Protein AF-A0AAV5A570-F1 (afdb_monomer_lite)

Structure (mmCIF, N/CA/C/O backbone):
data_AF-A0AAV5A570-F1
#
_entry.id   AF-A0AAV5A570-F1
#
loop_
_atom_site.group_PDB
_atom_site.id
_atom_site.type_symbol
_atom_site.label_atom_id
_atom_site.label_alt_id
_atom_site.label_comp_id
_atom_site.label_asym_id
_atom_site.label_entity_id
_atom_site.label_seq_id
_atom_site.pdbx_PDB_ins_code
_atom_site.Cartn_x
_atom_site.Cartn_y
_atom_site.Cartn_z
_atom_site.occupancy
_atom_site.B_iso_or_equiv
_atom_site.auth_seq_id
_atom_site.auth_comp_id
_atom_site.auth_asym_id
_atom_site.auth_atom_id
_atom_site.pdbx_PDB_model_num
ATOM 1 N N . MET A 1 1 ? -0.748 -4.113 51.009 1.00 43.81 1 MET A N 1
ATOM 2 C CA . MET A 1 1 ? -1.519 -4.477 49.803 1.00 43.81 1 MET A CA 1
ATOM 3 C C . MET A 1 1 ? -0.509 -4.829 48.734 1.00 43.81 1 MET A C 1
ATOM 5 O O . MET A 1 1 ? 0.205 -3.948 48.277 1.00 43.81 1 MET A O 1
ATOM 9 N N . ASN A 1 2 ? -0.362 -6.122 48.459 1.00 34.97 2 ASN A N 1
ATOM 10 C CA . ASN A 1 2 ? 0.547 -6.631 47.440 1.00 34.97 2 ASN A CA 1
ATOM 11 C C . ASN A 1 2 ? -0.167 -6.518 46.094 1.00 34.97 2 ASN A C 1
ATOM 13 O O . ASN A 1 2 ? -1.242 -7.089 45.932 1.00 34.97 2 ASN A O 1
ATOM 17 N N . HIS A 1 3 ? 0.400 -5.755 45.163 1.00 38.59 3 HIS A N 1
ATOM 18 C CA . HIS A 1 3 ? -0.018 -5.813 43.770 1.00 38.59 3 HIS A CA 1
ATOM 19 C C . HIS A 1 3 ? 0.521 -7.118 43.186 1.00 38.59 3 HIS A C 1
ATOM 21 O O . HIS A 1 3 ? 1.732 -7.285 43.047 1.00 38.59 3 HIS A O 1
ATOM 27 N N . GLU A 1 4 ? -0.377 -8.057 42.902 1.00 34.53 4 GLU A N 1
ATOM 28 C CA . GLU A 1 4 ? -0.054 -9.202 42.057 1.00 34.53 4 GLU A CA 1
ATOM 29 C C . GLU A 1 4 ? 0.325 -8.705 40.651 1.00 34.53 4 GLU A C 1
ATOM 31 O O . GLU A 1 4 ? -0.287 -7.752 40.153 1.00 34.53 4 GLU A O 1
ATOM 36 N N . PRO A 1 5 ? 1.336 -9.305 40.000 1.00 41.59 5 PRO A N 1
ATOM 37 C CA . PRO A 1 5 ? 1.655 -8.979 38.623 1.00 41.59 5 PRO A CA 1
ATOM 38 C C . PRO A 1 5 ? 0.528 -9.474 37.714 1.00 41.59 5 PRO A C 1
ATOM 40 O O . PRO A 1 5 ? 0.147 -10.644 37.745 1.00 41.59 5 PRO A O 1
ATOM 43 N N . ILE A 1 6 ? 0.012 -8.549 36.907 1.00 36.16 6 ILE A N 1
ATOM 44 C CA . ILE A 1 6 ? -0.952 -8.797 35.837 1.00 36.16 6 ILE A CA 1
ATOM 45 C C . ILE A 1 6 ? -0.410 -9.934 34.962 1.00 36.16 6 ILE A C 1
ATOM 47 O O . ILE A 1 6 ? 0.737 -9.902 34.514 1.00 36.16 6 ILE A O 1
ATOM 51 N N . SER A 1 7 ? -1.243 -10.956 34.787 1.00 36.81 7 SER A N 1
ATOM 52 C CA . SER A 1 7 ? -0.978 -12.163 34.014 1.00 36.81 7 SER A CA 1
ATOM 53 C C . SER A 1 7 ? -0.410 -11.851 32.630 1.00 36.81 7 SER A C 1
ATOM 55 O O . SER A 1 7 ? -0.906 -10.955 31.951 1.00 36.81 7 SER A O 1
ATOM 57 N N . ASN A 1 8 ? 0.580 -12.641 32.204 1.00 34.69 8 ASN A N 1
ATOM 58 C CA . ASN A 1 8 ? 1.098 -12.682 30.837 1.00 34.69 8 ASN A CA 1
ATOM 59 C C . ASN A 1 8 ? -0.039 -12.972 29.846 1.00 34.69 8 ASN A C 1
ATOM 61 O O . ASN A 1 8 ? -0.353 -14.130 29.565 1.00 34.69 8 ASN A O 1
ATOM 65 N N . GLU A 1 9 ? -0.653 -11.914 29.328 1.00 33.12 9 GLU A N 1
ATOM 66 C CA . GLU A 1 9 ? -1.575 -11.990 28.208 1.00 33.12 9 GLU A CA 1
ATOM 67 C C . GLU A 1 9 ? -0.771 -12.440 26.987 1.00 33.12 9 GLU A C 1
ATOM 69 O O . GLU A 1 9 ? 0.249 -11.851 26.613 1.00 33.12 9 GLU A O 1
ATOM 74 N N . THR A 1 10 ? -1.169 -13.573 26.425 1.00 33.25 10 THR A N 1
ATOM 75 C CA . THR A 1 10 ? -0.526 -14.200 25.276 1.00 33.25 10 THR A CA 1
ATOM 76 C C . THR A 1 10 ? -0.812 -13.317 24.063 1.00 33.25 10 THR A C 1
ATOM 78 O O . THR A 1 10 ? -1.817 -13.476 23.386 1.00 33.25 10 THR A O 1
ATOM 81 N N . SER A 1 11 ? 0.041 -12.315 23.831 1.00 32.53 11 SER A N 1
ATOM 82 C CA . SER A 1 11 ? -0.017 -11.457 22.646 1.00 32.53 11 SER A CA 1
ATOM 83 C C . SER A 1 11 ? 0.187 -12.328 21.407 1.00 32.53 11 SER A C 1
ATOM 85 O O . SER A 1 11 ? 1.319 -12.704 21.094 1.00 32.53 11 SER A O 1
ATOM 87 N N . GLU A 1 12 ? -0.897 -12.652 20.706 1.00 39.09 12 GLU A N 1
ATOM 88 C CA . GLU A 1 12 ? -0.833 -13.297 19.396 1.00 39.09 12 GLU A CA 1
ATOM 89 C C . GLU A 1 12 ? -0.061 -12.391 18.432 1.00 39.09 12 GLU A C 1
ATOM 91 O O . GLU A 1 12 ? -0.365 -11.207 18.297 1.00 39.09 12 GLU A O 1
ATOM 96 N N . ARG A 1 13 ? 0.995 -12.938 17.824 1.00 40.72 13 ARG A N 1
ATOM 97 C CA . ARG A 1 13 ? 1.833 -12.265 16.825 1.00 40.72 13 ARG A CA 1
ATOM 98 C C . ARG A 1 13 ? 1.238 -12.530 15.448 1.00 40.72 13 ARG A C 1
ATOM 100 O O . ARG A 1 13 ? 0.772 -13.633 15.190 1.00 40.72 13 ARG A O 1
ATOM 107 N N . LEU A 1 14 ? 1.232 -11.525 14.583 1.00 50.66 14 LEU A N 1
ATOM 108 C CA . LEU A 1 14 ? 0.519 -11.559 13.309 1.00 50.66 14 LEU A CA 1
ATOM 109 C C . LEU A 1 14 ? 1.388 -10.899 12.231 1.00 50.66 14 LEU A C 1
ATOM 111 O O . LEU A 1 14 ? 1.615 -9.691 12.314 1.00 50.66 14 LEU A O 1
ATOM 115 N N . GLY A 1 15 ? 1.844 -11.657 11.228 1.00 48.12 15 GLY A N 1
ATOM 116 C CA . GLY A 1 15 ? 2.787 -11.148 10.237 1.00 48.12 15 GLY A CA 1
ATOM 117 C C . GLY A 1 15 ? 2.402 -11.209 8.767 1.00 48.12 15 GLY A C 1
ATOM 118 O O . GLY A 1 15 ? 1.679 -12.063 8.266 1.00 48.12 15 GLY A O 1
ATOM 119 N N . PHE A 1 16 ? 2.950 -10.245 8.041 1.00 48.19 16 PHE A N 1
ATOM 120 C CA . PHE A 1 16 ? 3.285 -10.360 6.636 1.00 48.19 16 PHE A CA 1
ATOM 121 C C . PHE A 1 16 ? 4.770 -10.695 6.567 1.00 48.19 16 PHE A C 1
ATOM 123 O O . PHE A 1 16 ? 5.524 -10.485 7.520 1.00 48.19 16 PHE A O 1
ATOM 130 N N . ILE A 1 17 ? 5.195 -11.209 5.429 1.00 51.75 17 ILE A N 1
ATOM 131 C CA . ILE A 1 17 ? 6.590 -11.491 5.149 1.00 51.75 17 ILE A CA 1
ATOM 132 C C . ILE A 1 17 ? 6.893 -10.843 3.803 1.00 51.75 17 ILE A C 1
ATOM 134 O O . ILE A 1 17 ? 6.262 -11.177 2.800 1.00 51.75 17 ILE A O 1
ATOM 138 N N . PHE A 1 18 ? 7.816 -9.881 3.783 1.00 49.16 18 PHE A N 1
ATOM 139 C CA . PHE A 1 18 ? 8.396 -9.401 2.530 1.00 49.16 18 PHE A CA 1
ATOM 140 C C . PHE A 1 18 ? 9.698 -10.142 2.321 1.00 49.16 18 PHE A C 1
ATOM 142 O O . PHE A 1 18 ? 10.584 -10.036 3.160 1.00 49.16 18 PHE A O 1
ATOM 149 N N . GLU A 1 19 ? 9.818 -10.844 1.208 1.00 53.31 19 GLU A N 1
ATOM 150 C CA . GLU A 1 19 ? 11.010 -11.579 0.820 1.00 53.31 19 GLU A CA 1
ATOM 151 C C . GLU A 1 19 ? 11.533 -10.997 -0.487 1.00 53.31 19 GLU A C 1
ATOM 153 O O . GLU A 1 19 ? 10.806 -10.855 -1.472 1.00 53.31 19 GLU A O 1
ATOM 158 N N . GLN A 1 20 ? 12.810 -10.634 -0.515 1.00 50.81 20 GLN A N 1
ATOM 159 C CA . GLN A 1 20 ? 13.479 -10.392 -1.783 1.00 50.81 20 GLN A CA 1
ATOM 160 C C . GLN A 1 20 ? 13.747 -11.742 -2.457 1.00 50.81 20 GLN A C 1
ATOM 162 O O . GLN A 1 20 ? 14.375 -12.618 -1.870 1.00 50.81 20 GLN A O 1
ATOM 167 N N . VAL A 1 21 ? 13.285 -11.906 -3.697 1.00 46.19 21 VAL A N 1
ATOM 168 C CA . VAL A 1 21 ? 13.509 -13.135 -4.470 1.00 46.19 21 VAL A CA 1
ATOM 169 C C . VAL A 1 21 ? 14.855 -13.000 -5.200 1.00 46.19 21 VAL A C 1
ATOM 171 O O . VAL A 1 21 ? 14.935 -12.334 -6.234 1.00 46.19 21 VAL A O 1
ATOM 174 N N . GLY A 1 22 ? 15.926 -13.564 -4.626 1.00 48.88 22 GLY A N 1
ATOM 175 C CA . GLY A 1 22 ? 17.317 -13.529 -5.121 1.00 48.88 22 GLY A CA 1
ATOM 176 C C . GLY A 1 22 ? 18.327 -14.036 -4.073 1.00 48.88 22 GLY A C 1
ATOM 177 O O . GLY A 1 22 ? 17.909 -14.401 -2.979 1.00 48.88 22 GLY A O 1
ATOM 178 N N . ASP A 1 23 ? 19.634 -14.035 -4.378 1.00 36.41 23 ASP A N 1
ATOM 179 C CA . ASP A 1 23 ? 20.714 -14.593 -3.520 1.00 36.41 23 ASP A CA 1
ATOM 180 C C . ASP A 1 23 ? 20.877 -13.895 -2.145 1.00 36.41 23 ASP A C 1
ATOM 182 O O . ASP A 1 23 ? 21.677 -14.324 -1.318 1.00 36.41 23 ASP A O 1
ATOM 186 N N . ASP A 1 24 ? 20.076 -12.864 -1.862 1.00 38.97 24 ASP A N 1
ATOM 187 C CA . ASP A 1 24 ? 20.110 -12.076 -0.635 1.00 38.97 24 ASP A CA 1
ATOM 188 C C . ASP A 1 24 ? 18.698 -11.921 -0.046 1.00 38.97 24 ASP A C 1
ATOM 190 O O . ASP A 1 24 ? 17.916 -11.045 -0.428 1.00 38.97 24 ASP A O 1
ATOM 194 N N . LEU A 1 25 ? 18.373 -12.808 0.898 1.00 35.56 25 LEU A N 1
ATOM 195 C CA . LEU A 1 25 ? 17.126 -12.812 1.664 1.00 35.56 25 LEU A CA 1
ATOM 196 C C . LEU A 1 25 ? 17.107 -11.644 2.660 1.00 35.56 25 LEU A C 1
ATOM 198 O O . LEU A 1 25 ? 17.705 -11.713 3.732 1.00 35.56 25 LEU A O 1
ATOM 202 N N . ASN A 1 26 ? 16.375 -10.580 2.329 1.00 40.75 26 ASN A N 1
ATOM 203 C CA . ASN A 1 26 ? 15.891 -9.620 3.320 1.00 40.75 26 ASN A CA 1
ATOM 204 C C . ASN A 1 26 ? 14.436 -9.961 3.629 1.00 40.75 26 ASN A C 1
ATOM 206 O O . ASN A 1 26 ? 13.563 -9.732 2.791 1.00 40.75 26 ASN A O 1
ATOM 210 N N . THR A 1 27 ? 14.193 -10.522 4.811 1.00 37.62 27 THR A N 1
ATOM 211 C CA . THR A 1 27 ? 12.850 -10.828 5.301 1.00 37.62 27 THR A CA 1
ATOM 212 C C . THR A 1 27 ? 12.370 -9.675 6.176 1.00 37.62 27 THR A C 1
ATOM 214 O O . THR A 1 27 ? 12.925 -9.463 7.251 1.00 37.62 27 THR A O 1
ATOM 217 N N . VAL A 1 28 ? 11.342 -8.933 5.757 1.00 43.50 28 VAL A N 1
ATOM 218 C CA . VAL A 1 28 ? 10.666 -7.965 6.644 1.00 43.50 28 VAL A CA 1
ATOM 219 C C . VAL A 1 28 ? 9.468 -8.664 7.262 1.00 43.50 28 VAL A C 1
ATOM 221 O O . VAL A 1 28 ? 8.586 -9.117 6.530 1.00 43.50 28 VAL A O 1
ATOM 224 N N . ARG A 1 29 ? 9.452 -8.766 8.594 1.00 43.41 29 ARG A N 1
ATOM 225 C CA . ARG A 1 29 ? 8.336 -9.330 9.356 1.00 43.41 29 ARG A CA 1
ATOM 226 C C . ARG A 1 29 ? 7.478 -8.228 9.947 1.00 43.41 29 ARG A C 1
ATOM 228 O O . ARG A 1 29 ? 7.949 -7.147 10.299 1.00 43.41 29 ARG A O 1
ATOM 235 N N . PHE A 1 30 ? 6.199 -8.535 10.023 1.00 45.66 30 PHE A N 1
ATOM 236 C CA . PHE A 1 30 ? 5.181 -7.670 10.570 1.00 45.66 30 PHE A CA 1
ATOM 237 C C . PHE A 1 30 ? 4.687 -8.399 11.816 1.00 45.66 30 PHE A C 1
ATOM 239 O O . PHE A 1 30 ? 4.612 -9.619 11.832 1.00 45.66 30 PHE A O 1
ATOM 246 N N . ASP A 1 31 ? 4.453 -7.664 12.877 1.00 44.44 31 ASP A N 1
ATOM 247 C CA . ASP A 1 31 ? 3.801 -8.122 14.089 1.00 44.44 31 ASP A CA 1
ATOM 248 C C . ASP A 1 31 ? 2.419 -7.472 14.121 1.00 44.44 31 ASP A C 1
ATOM 250 O O . ASP A 1 31 ? 2.207 -6.429 13.513 1.00 44.44 31 ASP A O 1
ATOM 254 N N . ALA A 1 32 ? 1.468 -8.018 14.867 1.00 43.88 32 ALA A N 1
ATOM 255 C CA . ALA A 1 32 ? 0.306 -7.250 15.275 1.00 43.88 32 ALA A CA 1
ATOM 256 C C . ALA A 1 32 ? -0.062 -7.563 16.709 1.00 43.88 32 ALA A C 1
ATOM 258 O O . ALA A 1 32 ? 0.321 -8.587 17.257 1.00 43.88 32 ALA A O 1
ATOM 259 N N . ARG A 1 33 ? -0.733 -6.601 17.319 1.00 44.31 33 ARG A N 1
ATOM 260 C CA . ARG A 1 33 ? -1.214 -6.550 18.678 1.00 44.31 33 ARG A CA 1
ATOM 261 C C . ARG A 1 33 ? -2.664 -6.083 18.590 1.00 44.31 33 ARG A C 1
ATOM 263 O O . ARG A 1 33 ? -2.927 -5.011 18.045 1.00 44.31 33 ARG A O 1
ATOM 270 N N . PRO A 1 34 ? -3.631 -6.861 19.071 1.00 39.84 34 PRO A N 1
ATOM 271 C CA . PRO A 1 34 ? -4.948 -6.310 19.333 1.00 39.84 34 PRO A CA 1
ATOM 272 C C . PRO A 1 34 ? -4.803 -5.319 20.496 1.00 39.84 34 PRO A C 1
ATOM 274 O O . PRO A 1 34 ? -4.362 -5.701 21.575 1.00 39.84 34 PRO A O 1
ATOM 277 N N . GLU A 1 35 ? -5.118 -4.040 20.289 1.00 37.94 35 GLU A N 1
ATOM 278 C CA . GLU A 1 35 ? -5.142 -3.061 21.381 1.00 37.94 35 GLU A CA 1
ATOM 279 C C . GLU A 1 35 ? -6.535 -2.423 21.448 1.00 37.94 35 GLU A C 1
ATOM 281 O O . GLU A 1 35 ? -6.888 -1.581 20.627 1.00 37.94 35 GLU A O 1
ATOM 286 N N . GLY A 1 36 ? -7.335 -2.875 22.421 1.00 42.31 36 GLY A N 1
ATOM 287 C CA . GLY A 1 36 ? -8.381 -2.089 23.089 1.00 42.31 36 GLY A CA 1
ATOM 288 C C . GLY A 1 36 ? -9.467 -1.398 22.251 1.00 42.31 36 GLY A C 1
ATOM 289 O O . GLY A 1 36 ? -9.954 -0.364 22.689 1.00 42.31 36 GLY A O 1
ATOM 290 N N . ASP A 1 37 ? -9.826 -1.925 21.079 1.00 38.34 37 ASP A N 1
ATOM 291 C CA . ASP A 1 37 ? -11.028 -1.665 20.253 1.00 38.34 37 ASP A CA 1
ATOM 292 C C . ASP A 1 37 ? -10.966 -2.663 19.057 1.00 38.34 37 ASP A C 1
ATOM 294 O O . ASP A 1 37 ? -9.964 -3.375 18.956 1.00 38.34 37 ASP A O 1
ATOM 298 N N . PRO A 1 38 ? -11.930 -2.782 18.111 1.00 46.53 38 PRO A N 1
ATOM 299 C CA . PRO A 1 38 ? -11.824 -3.705 16.957 1.00 46.53 38 PRO A CA 1
ATOM 300 C C . PRO A 1 38 ? -10.788 -3.245 15.898 1.00 46.53 38 PRO A C 1
ATOM 302 O O . PRO A 1 38 ? -11.006 -3.317 14.683 1.00 46.53 38 PRO A O 1
ATOM 305 N N . VAL A 1 39 ? -9.663 -2.701 16.359 1.00 40.19 39 VAL A N 1
ATOM 306 C CA . VAL A 1 39 ? -8.512 -2.254 15.586 1.00 40.19 39 VAL A CA 1
ATOM 307 C C . VAL A 1 39 ? -7.401 -3.275 15.794 1.00 40.19 39 VAL A C 1
ATOM 309 O O . VAL A 1 39 ? -6.886 -3.445 16.896 1.00 40.19 39 VAL A O 1
ATOM 312 N N . VAL A 1 40 ? -7.007 -3.946 14.716 1.00 49.03 40 VAL A N 1
ATOM 313 C CA . VAL A 1 40 ? -5.834 -4.820 14.721 1.00 49.03 40 VAL A CA 1
ATOM 314 C C . VAL A 1 40 ? -4.621 -3.909 14.515 1.00 49.03 40 VAL A C 1
ATOM 316 O O . VAL A 1 40 ? -4.456 -3.315 13.446 1.00 49.03 40 VAL A O 1
ATOM 319 N N . ALA A 1 41 ? -3.809 -3.699 15.553 1.00 38.56 41 ALA A N 1
ATOM 320 C CA . ALA A 1 41 ? -2.637 -2.831 15.476 1.00 38.56 41 ALA A CA 1
ATOM 321 C C . ALA A 1 41 ? -1.410 -3.633 15.045 1.00 38.56 41 ALA A C 1
ATOM 323 O O . ALA A 1 41 ? -0.912 -4.431 15.808 1.00 38.56 41 ALA A O 1
ATOM 324 N N . PHE A 1 42 ? -0.874 -3.429 13.851 1.00 41.28 42 PHE A N 1
ATOM 325 C CA . PHE A 1 42 ? 0.352 -4.082 13.394 1.00 41.28 42 PHE A CA 1
ATOM 326 C C . PHE A 1 42 ? 1.581 -3.336 13.939 1.00 41.28 42 PHE A C 1
ATOM 328 O O . PHE A 1 42 ? 1.683 -2.126 13.778 1.00 41.28 42 PHE A O 1
ATOM 335 N N . ALA A 1 43 ? 2.516 -4.010 14.603 1.00 34.06 43 ALA A N 1
ATOM 336 C CA . ALA A 1 43 ? 3.861 -3.497 14.843 1.00 34.06 43 ALA A CA 1
ATOM 337 C C . ALA A 1 43 ? 4.801 -3.951 13.716 1.00 34.06 43 ALA A C 1
ATOM 339 O O . ALA A 1 43 ? 4.605 -4.993 13.121 1.00 34.06 43 ALA A O 1
ATOM 340 N N . PHE A 1 44 ? 5.800 -3.167 13.345 1.00 41.53 44 PHE A N 1
ATOM 341 C CA . PHE A 1 44 ? 6.730 -3.511 12.269 1.00 41.53 44 PHE A CA 1
ATOM 342 C C . PHE A 1 44 ? 8.123 -3.543 12.813 1.00 41.53 44 PHE A C 1
ATOM 344 O O . PHE A 1 44 ? 8.484 -2.576 13.460 1.00 41.53 44 PHE A O 1
ATOM 351 N N . ASP A 1 45 ? 8.941 -4.505 12.411 1.00 30.58 45 ASP A N 1
ATOM 352 C CA . ASP A 1 45 ? 10.384 -4.332 12.483 1.00 30.58 45 ASP A CA 1
ATOM 353 C C . ASP A 1 45 ? 10.941 -4.114 11.069 1.00 30.58 45 ASP A C 1
ATOM 355 O O . ASP A 1 45 ? 11.056 -5.040 10.269 1.00 30.58 45 ASP A O 1
ATOM 359 N N . ILE A 1 46 ? 11.250 -2.857 10.727 1.00 35.31 46 ILE A N 1
ATOM 360 C CA . ILE A 1 46 ? 11.949 -2.499 9.477 1.00 35.31 46 ILE A CA 1
ATOM 361 C C . ILE A 1 46 ? 13.464 -2.476 9.751 1.00 35.31 46 ILE A C 1
ATOM 363 O O . ILE A 1 46 ? 14.175 -1.558 9.336 1.00 35.31 46 ILE A O 1
ATOM 367 N N . LEU A 1 47 ? 13.990 -3.442 10.505 1.00 26.28 47 LEU A N 1
ATOM 368 C CA . LEU A 1 47 ? 15.432 -3.576 10.668 1.00 26.28 47 LEU A CA 1
ATOM 369 C C . LEU A 1 47 ? 16.025 -4.316 9.463 1.00 26.28 47 LEU A C 1
ATOM 371 O O . LEU A 1 47 ? 15.925 -5.525 9.315 1.00 26.28 47 LEU A O 1
ATOM 375 N N . ALA A 1 48 ? 16.692 -3.512 8.630 1.00 29.69 48 ALA A N 1
ATOM 376 C CA . ALA A 1 48 ? 17.646 -3.882 7.588 1.00 29.69 48 ALA A CA 1
ATOM 377 C C . ALA A 1 48 ? 17.075 -4.482 6.287 1.00 29.69 48 ALA A C 1
ATOM 379 O O . ALA A 1 48 ? 17.140 -5.677 6.032 1.00 29.69 48 ALA A O 1
ATOM 380 N N . PHE A 1 49 ? 16.718 -3.602 5.342 1.00 29.52 49 PHE A N 1
ATOM 381 C CA . PHE A 1 49 ? 17.063 -3.874 3.942 1.00 29.52 49 PHE A CA 1
ATOM 382 C C . PHE A 1 49 ? 18.592 -3.836 3.830 1.00 29.52 49 PHE A C 1
ATOM 384 O O . PHE A 1 49 ? 19.170 -2.769 3.602 1.00 29.52 49 PHE A O 1
ATOM 391 N N . LYS A 1 50 ? 19.266 -4.974 4.007 1.00 26.72 50 LYS A N 1
ATOM 392 C CA . LYS A 1 50 ? 20.659 -5.101 3.585 1.00 26.72 50 LYS A CA 1
ATOM 393 C C . LYS A 1 50 ? 20.631 -5.509 2.120 1.00 26.72 50 LYS A C 1
ATOM 395 O O . LYS A 1 50 ? 20.587 -6.683 1.788 1.00 26.72 50 LYS A O 1
ATOM 400 N N . LEU A 1 51 ? 20.595 -4.515 1.234 1.00 33.62 51 LEU A N 1
ATOM 401 C CA . LEU A 1 51 ? 20.801 -4.735 -0.195 1.00 33.62 51 LEU A CA 1
ATOM 402 C C . LEU A 1 51 ? 22.208 -5.313 -0.376 1.00 33.62 51 LEU A C 1
ATOM 404 O O . LEU A 1 51 ? 23.173 -4.552 -0.454 1.00 33.62 51 LEU A O 1
ATOM 408 N N . SER A 1 52 ? 22.355 -6.631 -0.428 1.00 29.33 52 SER A N 1
ATOM 409 C CA . SER A 1 52 ? 23.457 -7.185 -1.193 1.00 29.33 52 SER A CA 1
ATOM 410 C C . SER A 1 52 ? 22.998 -7.236 -2.644 1.00 29.33 52 SER A C 1
ATOM 412 O O . SER A 1 52 ? 21.938 -7.724 -3.028 1.00 29.33 52 SER A O 1
ATOM 414 N N . SER A 1 53 ? 23.744 -6.496 -3.448 1.00 35.78 53 SER A N 1
ATOM 415 C CA . SER A 1 53 ? 23.695 -6.584 -4.887 1.00 35.78 53 SER A CA 1
ATOM 416 C C . SER A 1 53 ? 24.706 -7.652 -5.253 1.00 35.78 53 SER A C 1
ATOM 418 O O . SER A 1 53 ? 25.890 -7.331 -5.270 1.00 35.78 53 SER A O 1
ATOM 420 N N . ASN A 1 54 ? 24.283 -8.887 -5.519 1.00 32.38 54 ASN A N 1
ATOM 421 C CA . ASN A 1 54 ? 25.055 -9.783 -6.371 1.00 32.38 54 ASN A CA 1
ATOM 422 C C . ASN A 1 54 ? 24.198 -10.892 -6.997 1.00 32.38 54 ASN A C 1
ATOM 424 O O . ASN A 1 54 ? 23.333 -11.471 -6.362 1.00 32.38 54 ASN A O 1
ATOM 428 N N . SER A 1 55 ? 24.552 -11.193 -8.252 1.00 35.91 55 SER A N 1
ATOM 429 C CA . SER A 1 55 ? 24.320 -12.449 -8.977 1.00 35.91 55 SER A CA 1
ATOM 430 C C . SER A 1 55 ? 22.987 -12.671 -9.731 1.00 35.91 55 SER A C 1
ATOM 432 O O . SER A 1 55 ? 21.943 -13.067 -9.230 1.00 35.91 55 SER A O 1
ATOM 434 N N . LEU A 1 56 ? 23.125 -12.424 -11.038 1.00 38.06 56 LEU A N 1
ATOM 435 C CA . LEU A 1 56 ? 22.391 -12.870 -12.227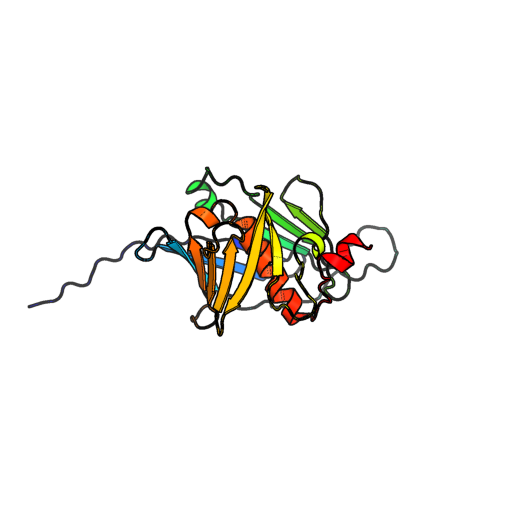 1.00 38.06 56 LEU A CA 1
ATOM 436 C C . LEU A 1 56 ? 21.649 -14.224 -12.153 1.00 38.06 56 LEU A C 1
ATOM 438 O O . LEU A 1 56 ? 22.270 -15.283 -12.075 1.00 38.06 56 LEU A O 1
ATOM 442 N N . SER A 1 57 ? 20.350 -14.214 -12.478 1.00 32.56 57 SER A N 1
ATOM 443 C CA . SER A 1 57 ? 19.684 -15.405 -13.019 1.00 32.56 57 SER A CA 1
ATOM 444 C C . SER A 1 57 ? 20.182 -15.681 -14.449 1.00 32.56 57 SER A C 1
ATOM 446 O O . SER A 1 57 ? 19.810 -15.021 -15.426 1.00 32.56 57 SER A O 1
ATOM 448 N N . LYS A 1 58 ? 21.076 -16.669 -14.587 1.00 35.59 58 LYS A N 1
ATOM 449 C CA . LYS A 1 58 ? 21.519 -17.217 -15.879 1.00 35.59 58 LYS A CA 1
ATOM 450 C C . LYS A 1 58 ? 20.393 -18.038 -16.514 1.00 35.59 58 LYS A C 1
ATOM 452 O O . LYS A 1 58 ? 20.401 -19.259 -16.464 1.00 35.59 58 LYS A O 1
ATOM 457 N N . ASN A 1 59 ? 19.465 -17.354 -17.174 1.00 32.66 59 ASN A N 1
ATOM 458 C CA . ASN A 1 59 ? 18.712 -17.946 -18.275 1.00 32.66 59 ASN A CA 1
ATOM 459 C C . ASN A 1 59 ? 19.296 -17.426 -19.589 1.00 32.66 59 ASN A C 1
ATOM 461 O O . ASN A 1 59 ? 19.404 -16.217 -19.802 1.00 32.66 59 ASN A O 1
ATOM 465 N N . VAL A 1 60 ? 19.727 -18.375 -20.419 1.00 37.62 60 VAL A N 1
ATOM 466 C CA . VAL A 1 60 ? 20.440 -18.239 -21.693 1.00 37.62 60 VAL A CA 1
ATOM 467 C C . VAL A 1 60 ? 19.613 -17.433 -22.699 1.00 37.62 60 VAL A C 1
ATOM 469 O O . VAL A 1 60 ? 18.921 -17.997 -23.526 1.00 37.62 60 VAL A O 1
ATOM 472 N N . PHE A 1 61 ? 19.686 -16.105 -22.616 1.00 34.16 61 PHE A N 1
ATOM 473 C CA . PHE A 1 61 ? 19.481 -15.156 -23.714 1.00 34.16 61 PHE A CA 1
ATOM 474 C C . PHE A 1 61 ? 20.320 -13.916 -23.396 1.00 34.16 61 PHE A C 1
ATOM 476 O O . PHE A 1 61 ? 19.991 -13.112 -22.523 1.00 34.16 61 PHE A O 1
ATOM 483 N N . GLN A 1 62 ? 21.461 -13.800 -24.069 1.00 41.50 62 GLN A N 1
ATOM 484 C CA . GLN A 1 62 ? 22.442 -12.739 -23.881 1.00 41.50 62 GLN A CA 1
ATOM 485 C C . GLN A 1 62 ? 21.917 -11.432 -24.504 1.00 41.50 62 GLN A C 1
ATOM 487 O O . GLN A 1 62 ? 22.224 -11.078 -25.635 1.00 41.50 62 GLN A O 1
ATOM 492 N N . LYS A 1 63 ? 21.089 -10.709 -23.754 1.00 38.03 63 LYS A N 1
ATOM 493 C CA . LYS A 1 63 ? 20.817 -9.279 -23.943 1.00 38.03 63 LYS A CA 1
ATOM 494 C C . LYS A 1 63 ? 20.889 -8.671 -22.553 1.00 38.03 63 LYS A C 1
ATOM 496 O O . LYS A 1 63 ? 20.171 -9.139 -21.680 1.00 38.03 63 LYS A O 1
ATOM 501 N N . HIS A 1 64 ? 21.808 -7.730 -22.340 1.00 40.22 64 HIS A N 1
ATOM 502 C CA . HIS A 1 64 ? 22.119 -7.071 -21.065 1.00 40.22 64 HIS A CA 1
ATOM 503 C C . HIS A 1 64 ? 20.921 -6.995 -20.095 1.00 40.22 64 HIS A C 1
ATOM 505 O O . HIS A 1 64 ? 20.128 -6.058 -20.150 1.00 40.22 64 HIS A O 1
ATOM 511 N N . LYS A 1 65 ? 20.769 -7.991 -19.211 1.00 51.66 65 LYS A N 1
ATOM 512 C CA . LYS A 1 65 ? 19.755 -7.953 -18.158 1.00 51.66 65 LYS A CA 1
ATOM 513 C C . LYS A 1 65 ? 20.324 -7.107 -17.036 1.00 51.66 65 LYS A C 1
ATOM 515 O O . LYS A 1 65 ? 21.113 -7.589 -16.229 1.00 51.66 65 LYS A O 1
ATOM 520 N N . ILE A 1 66 ? 19.953 -5.832 -17.025 1.00 57.69 66 ILE A N 1
ATOM 521 C CA . ILE A 1 66 ? 20.087 -5.009 -15.827 1.00 57.69 66 ILE A CA 1
ATOM 522 C C . ILE A 1 66 ? 19.304 -5.746 -14.728 1.00 57.69 66 ILE A C 1
ATOM 524 O O . ILE A 1 66 ? 18.133 -6.055 -14.965 1.00 57.69 66 ILE A O 1
ATOM 528 N N . PRO A 1 67 ? 19.924 -6.109 -13.591 1.00 58.56 67 PRO A N 1
ATOM 529 C CA . PRO A 1 67 ? 19.230 -6.838 -12.539 1.00 58.56 67 PRO A CA 1
ATOM 530 C C . PRO A 1 67 ? 18.025 -6.023 -12.065 1.00 58.56 67 PRO A C 1
ATOM 532 O O . PRO A 1 67 ? 18.147 -4.855 -11.698 1.00 58.56 67 PRO A O 1
ATOM 535 N N . THR A 1 68 ? 16.853 -6.644 -12.119 1.00 77.75 68 THR A N 1
ATOM 536 C CA . THR A 1 68 ? 15.587 -6.074 -11.661 1.00 77.75 68 THR A CA 1
ATOM 537 C C . THR A 1 68 ? 15.272 -6.626 -10.281 1.00 77.75 68 THR A C 1
ATOM 539 O O . THR A 1 68 ? 15.230 -7.845 -10.101 1.00 77.75 68 THR A O 1
ATOM 542 N N . LEU A 1 69 ? 15.043 -5.744 -9.309 1.00 83.25 69 LEU A N 1
ATOM 543 C CA . LEU A 1 69 ? 14.611 -6.143 -7.971 1.00 83.25 69 LEU A CA 1
ATOM 544 C C . LEU A 1 69 ? 13.250 -6.850 -8.068 1.00 83.25 69 LEU A C 1
ATOM 546 O O . LEU A 1 69 ? 12.333 -6.340 -8.712 1.00 83.25 69 LEU A O 1
ATOM 550 N N . THR A 1 70 ? 13.120 -8.009 -7.424 1.00 84.25 70 THR A N 1
ATOM 551 C CA . THR A 1 70 ? 11.834 -8.690 -7.232 1.00 84.25 70 THR A CA 1
ATOM 552 C C . THR A 1 70 ? 11.560 -8.824 -5.744 1.00 84.25 70 THR A C 1
ATOM 554 O O . THR A 1 70 ? 12.413 -9.296 -4.994 1.00 84.25 70 THR A O 1
ATOM 557 N N . VAL A 1 71 ? 10.376 -8.390 -5.323 1.00 84.44 71 VAL A N 1
ATOM 558 C CA . VAL A 1 71 ? 9.917 -8.474 -3.935 1.00 84.44 71 VAL A CA 1
ATOM 559 C C . VAL A 1 71 ? 8.641 -9.292 -3.907 1.00 84.44 71 VAL A C 1
ATOM 561 O O . VAL A 1 71 ? 7.704 -8.992 -4.637 1.00 84.44 71 VAL A O 1
ATOM 564 N N . GLN A 1 72 ? 8.597 -10.307 -3.062 1.00 85.12 72 GLN A N 1
ATOM 565 C CA . GLN A 1 72 ? 7.409 -11.089 -2.785 1.00 85.12 72 GLN A CA 1
ATOM 566 C C . GLN A 1 72 ? 6.857 -10.679 -1.424 1.00 85.12 72 GLN A C 1
ATOM 568 O O . GLN A 1 72 ? 7.576 -10.630 -0.436 1.00 85.12 72 GLN A O 1
ATOM 573 N N . LEU A 1 73 ? 5.572 -10.369 -1.382 1.00 82.19 73 LEU A N 1
ATOM 574 C CA . LEU A 1 73 ? 4.808 -10.150 -0.170 1.00 82.19 73 LEU A CA 1
ATOM 575 C C . LEU A 1 73 ? 3.922 -11.367 0.047 1.00 82.19 73 LEU A C 1
ATOM 577 O O . LEU A 1 73 ? 3.117 -11.664 -0.828 1.00 82.19 73 LEU A O 1
ATOM 581 N N . THR A 1 74 ? 4.015 -12.011 1.204 1.00 82.19 74 THR A N 1
ATOM 582 C CA . THR A 1 74 ? 3.173 -13.160 1.560 1.00 82.19 74 THR A CA 1
ATOM 583 C C . THR A 1 74 ? 2.545 -12.943 2.933 1.00 82.19 74 THR A C 1
ATOM 585 O O . THR A 1 74 ? 3.183 -12.393 3.833 1.00 82.19 74 THR A O 1
ATOM 588 N N . ARG A 1 75 ? 1.287 -13.356 3.105 1.00 78.56 75 ARG A N 1
ATOM 589 C CA . ARG A 1 75 ? 0.647 -13.450 4.426 1.00 78.56 75 ARG A CA 1
ATOM 590 C C . ARG A 1 75 ? 1.235 -14.624 5.206 1.00 78.56 75 ARG A C 1
ATOM 592 O O . ARG A 1 75 ? 1.399 -15.702 4.641 1.00 78.56 75 ARG A O 1
ATOM 599 N N . GLU A 1 76 ? 1.527 -14.435 6.488 1.00 78.94 76 GLU A N 1
ATOM 600 C CA . GLU A 1 76 ? 2.012 -15.527 7.334 1.00 78.94 76 GLU A CA 1
ATOM 601 C C . GLU A 1 76 ? 0.948 -16.648 7.427 1.00 78.94 76 GLU A C 1
ATOM 603 O O . GLU A 1 76 ? -0.244 -16.349 7.587 1.00 78.94 76 GLU A O 1
ATOM 608 N N . PRO A 1 77 ? 1.324 -17.934 7.280 1.00 76.62 77 PRO A N 1
ATOM 609 C CA . PRO A 1 77 ? 0.370 -19.046 7.271 1.00 76.62 77 PRO A CA 1
ATOM 610 C C . PRO A 1 77 ? -0.515 -19.126 8.521 1.00 76.62 77 PRO A C 1
ATOM 612 O O . PRO A 1 77 ? -1.713 -19.409 8.416 1.00 76.62 77 PRO A O 1
ATOM 615 N N . GLU A 1 78 ? 0.065 -18.856 9.687 1.00 75.06 78 GLU A N 1
ATOM 616 C CA . GLU A 1 78 ? -0.605 -18.804 10.982 1.00 75.06 78 GLU A CA 1
ATOM 617 C C . GLU A 1 78 ? -1.686 -17.718 10.968 1.00 75.06 78 GLU A C 1
ATOM 619 O O . GLU A 1 78 ? -2.847 -17.992 11.267 1.00 75.06 78 GLU A O 1
ATOM 624 N N . TRP A 1 79 ? -1.342 -16.516 10.494 1.00 72.19 79 TRP A N 1
ATOM 625 C CA . TRP A 1 79 ? -2.280 -15.400 10.357 1.00 72.19 79 TRP A CA 1
ATOM 626 C C . TRP A 1 79 ? -3.437 -15.717 9.417 1.00 72.19 79 TRP A C 1
ATOM 628 O O . TRP A 1 79 ? -4.604 -15.478 9.723 1.00 72.19 79 TRP A O 1
ATOM 638 N N . ARG A 1 80 ? -3.114 -16.294 8.260 1.00 71.75 80 ARG A N 1
ATOM 639 C CA . ARG A 1 80 ? -4.113 -16.707 7.275 1.00 71.75 80 ARG A CA 1
ATOM 640 C C . ARG A 1 80 ? -5.127 -17.681 7.876 1.00 71.75 80 ARG A C 1
ATOM 642 O O . ARG A 1 80 ? -6.300 -17.616 7.523 1.00 71.75 80 ARG A O 1
ATOM 649 N N . SER A 1 81 ? -4.677 -18.567 8.761 1.00 77.50 81 SER A N 1
ATOM 650 C CA . SER A 1 81 ? -5.540 -19.566 9.398 1.00 77.50 81 SER A CA 1
ATOM 651 C C . SER A 1 81 ? -6.543 -18.937 10.370 1.00 77.50 81 SER A C 1
ATOM 653 O O . SER A 1 81 ? -7.625 -19.487 10.557 1.00 77.50 81 SER A O 1
ATOM 655 N N . LEU A 1 82 ? -6.209 -17.779 10.949 1.00 73.38 82 LEU A N 1
ATOM 656 C CA . LEU A 1 82 ? -7.087 -17.031 11.853 1.00 73.38 82 LEU A CA 1
ATOM 657 C C . LEU A 1 82 ? -8.159 -16.219 11.114 1.00 73.38 82 LEU A C 1
ATOM 659 O O . LEU A 1 82 ? -9.235 -16.009 11.665 1.00 73.38 82 LEU A O 1
ATOM 663 N N . TYR A 1 83 ? -7.885 -15.797 9.875 1.00 72.12 83 TYR A N 1
ATOM 664 C CA . TYR A 1 83 ? -8.784 -14.948 9.080 1.00 72.12 83 TYR A CA 1
ATOM 665 C C . TYR A 1 83 ? -9.058 -15.542 7.682 1.00 72.12 83 TYR A C 1
ATOM 667 O O . TYR A 1 83 ? -8.655 -14.970 6.656 1.00 72.12 83 TYR A O 1
ATOM 675 N N . PRO A 1 84 ? -9.718 -16.713 7.602 1.00 76.12 84 PRO A N 1
ATOM 676 C CA . PRO A 1 84 ? -10.013 -17.385 6.335 1.00 76.12 84 PRO A CA 1
ATOM 677 C C . PRO A 1 84 ? -10.991 -16.606 5.440 1.00 76.12 84 PRO A C 1
ATOM 679 O O . PRO A 1 84 ? -11.046 -16.833 4.233 1.00 76.12 84 PRO A O 1
ATOM 682 N N . GLU A 1 85 ? -11.765 -15.677 6.003 1.00 73.69 85 GLU A N 1
ATOM 683 C CA . GLU A 1 85 ? -12.738 -14.844 5.293 1.00 73.69 85 GLU A CA 1
ATOM 684 C C . GLU A 1 85 ? -12.106 -13.726 4.452 1.00 73.69 85 GLU A C 1
ATOM 686 O O . GLU A 1 85 ? -12.800 -13.066 3.668 1.00 73.69 85 GLU A O 1
ATOM 691 N N . LEU A 1 86 ? -10.798 -13.498 4.595 1.00 73.25 86 LEU A N 1
ATOM 692 C CA . LEU A 1 86 ? -10.088 -12.464 3.855 1.00 73.25 86 LEU A CA 1
ATOM 693 C C . LEU A 1 86 ? -9.974 -12.829 2.385 1.00 73.25 86 LEU A C 1
ATOM 695 O O . LEU A 1 86 ? -9.210 -13.704 1.982 1.00 73.25 86 LEU A O 1
ATOM 699 N N . LYS A 1 87 ? -10.718 -12.075 1.580 1.00 64.44 87 LYS A N 1
ATOM 700 C CA . LYS A 1 87 ? -10.843 -12.273 0.134 1.00 64.44 87 LYS A CA 1
ATOM 701 C C . LYS A 1 87 ? -9.650 -11.756 -0.670 1.00 64.44 87 LYS A C 1
ATOM 703 O O . LYS A 1 87 ? -9.626 -11.932 -1.883 1.00 64.44 87 LYS A O 1
ATOM 708 N N . GLY A 1 88 ? -8.686 -11.118 -0.009 1.00 68.19 88 GLY A N 1
ATOM 709 C CA . GLY A 1 88 ? -7.482 -10.606 -0.644 1.00 68.19 88 GLY A CA 1
ATOM 710 C C . GLY A 1 88 ? -6.495 -11.719 -1.024 1.00 68.19 88 GLY A C 1
ATOM 711 O O . GLY A 1 88 ? -6.498 -12.809 -0.449 1.00 68.19 88 GLY A O 1
ATOM 712 N N . PRO A 1 89 ? -5.590 -11.455 -1.968 1.00 74.62 89 PRO A N 1
ATOM 713 C CA . PRO A 1 89 ? -4.569 -12.409 -2.376 1.00 74.62 89 PRO A CA 1
ATOM 714 C C . PRO A 1 89 ? -3.626 -12.746 -1.214 1.00 74.62 89 PRO A C 1
ATOM 716 O O . PRO A 1 89 ? -3.272 -11.893 -0.397 1.00 74.62 89 PRO A O 1
ATOM 719 N N . GLU A 1 90 ? -3.234 -14.015 -1.114 1.00 79.44 90 GLU A N 1
ATOM 720 C CA . GLU A 1 90 ? -2.266 -14.485 -0.108 1.00 79.44 90 GLU A CA 1
ATOM 721 C C . GLU A 1 90 ? -0.860 -13.948 -0.362 1.00 79.44 90 GLU A C 1
ATOM 723 O O . GLU A 1 90 ? -0.098 -13.724 0.576 1.00 79.44 90 GLU A O 1
ATOM 728 N N . MET A 1 91 ? -0.543 -13.726 -1.636 1.00 83.44 91 MET A N 1
ATOM 729 C CA . MET A 1 91 ? 0.777 -13.351 -2.097 1.00 83.44 91 MET A CA 1
ATOM 730 C C . MET A 1 91 ? 0.688 -12.280 -3.184 1.00 83.44 91 MET A C 1
ATOM 732 O O . MET A 1 91 ? -0.202 -12.307 -4.038 1.00 83.44 91 MET A O 1
ATOM 736 N N . CYS A 1 92 ? 1.646 -11.362 -3.182 1.00 86.62 92 CYS A N 1
ATOM 737 C CA . CYS A 1 92 ? 1.875 -10.395 -4.241 1.00 86.62 92 CYS A CA 1
ATOM 738 C C . CYS A 1 92 ? 3.347 -10.424 -4.650 1.00 86.62 92 CYS A C 1
ATOM 740 O O . CYS A 1 92 ? 4.218 -10.364 -3.790 1.00 86.62 92 CYS A O 1
ATOM 742 N N . VAL A 1 93 ? 3.635 -10.447 -5.949 1.00 87.44 93 VAL A N 1
ATOM 743 C CA . VAL A 1 93 ? 5.007 -10.336 -6.465 1.00 87.44 93 VAL A CA 1
ATOM 744 C C . VAL A 1 93 ? 5.159 -8.997 -7.169 1.00 87.44 93 VAL A C 1
ATOM 746 O O . VAL A 1 93 ? 4.351 -8.648 -8.024 1.00 87.44 93 VAL A O 1
ATOM 749 N N . LEU A 1 94 ? 6.178 -8.235 -6.787 1.00 88.75 94 LEU A N 1
ATOM 750 C CA . LEU A 1 94 ? 6.524 -6.923 -7.312 1.00 88.75 94 LEU A CA 1
ATOM 751 C C . LEU A 1 94 ? 7.818 -7.032 -8.117 1.00 88.75 94 LEU A C 1
ATOM 753 O O . LEU A 1 94 ? 8.882 -7.281 -7.554 1.00 88.75 94 LEU A O 1
ATOM 757 N N . HIS A 1 95 ? 7.735 -6.790 -9.418 1.00 90.38 95 HIS A N 1
ATOM 758 C CA . HIS A 1 95 ? 8.870 -6.731 -10.331 1.00 90.38 95 HIS A CA 1
ATOM 759 C C . HIS A 1 95 ? 9.207 -5.272 -10.627 1.00 90.38 95 HIS A C 1
ATOM 761 O O . HIS A 1 95 ? 8.459 -4.579 -11.320 1.00 90.38 95 HIS A O 1
ATOM 767 N N . PHE A 1 96 ? 10.328 -4.790 -10.101 1.00 88.81 96 PHE A N 1
ATOM 768 C CA . PHE A 1 96 ? 10.795 -3.425 -10.332 1.00 88.81 96 PHE A CA 1
ATOM 769 C C . PHE A 1 96 ? 11.539 -3.311 -11.659 1.00 88.81 96 PHE A C 1
ATOM 771 O O . PHE A 1 96 ? 12.143 -4.267 -12.143 1.00 88.81 96 PHE A O 1
ATOM 778 N N . GLY A 1 97 ? 11.510 -2.119 -12.249 1.00 88.31 97 GLY A N 1
ATOM 779 C CA . GLY A 1 97 ? 12.330 -1.803 -13.408 1.00 88.31 97 GLY A CA 1
ATOM 780 C C . GLY A 1 97 ? 13.815 -1.639 -13.050 1.00 88.31 97 GLY A C 1
ATOM 781 O O . GLY A 1 97 ? 14.197 -1.661 -11.873 1.00 88.31 97 GLY A O 1
ATOM 782 N N . PRO A 1 98 ? 14.670 -1.436 -14.066 1.00 87.06 98 PRO A N 1
ATOM 783 C CA . PRO A 1 98 ? 16.035 -0.952 -13.874 1.00 87.06 98 PRO A CA 1
ATOM 784 C C . PRO A 1 98 ? 16.082 0.249 -12.918 1.00 87.06 98 PRO A C 1
ATOM 786 O O . PRO A 1 98 ? 15.165 1.063 -12.901 1.00 87.06 98 PRO A O 1
ATOM 789 N N . ASN A 1 99 ? 17.149 0.369 -12.124 1.00 85.75 99 ASN A N 1
ATOM 790 C CA . ASN A 1 99 ? 17.349 1.484 -11.183 1.00 85.75 99 ASN A CA 1
ATOM 791 C C . ASN A 1 99 ? 16.230 1.675 -10.140 1.00 85.75 99 ASN A C 1
ATOM 793 O O . ASN A 1 99 ? 16.088 2.766 -9.590 1.00 85.75 99 ASN A O 1
ATOM 797 N N . HIS A 1 100 ? 15.481 0.614 -9.826 1.00 86.38 100 HIS A N 1
ATOM 798 C CA . HIS A 1 100 ? 14.316 0.659 -8.938 1.00 86.38 100 HIS A CA 1
ATOM 799 C C . HIS A 1 100 ? 13.152 1.496 -9.488 1.00 86.38 100 HIS A C 1
ATOM 801 O O . HIS A 1 100 ? 12.368 2.039 -8.712 1.00 86.38 100 HIS A O 1
ATOM 807 N N . ASP A 1 101 ? 13.017 1.617 -10.810 1.00 89.62 101 ASP A N 1
ATOM 808 C CA . ASP A 1 101 ? 11.847 2.253 -11.415 1.00 89.62 101 ASP A CA 1
ATOM 809 C C . ASP A 1 101 ? 10.568 1.431 -11.191 1.00 89.62 101 ASP A C 1
ATOM 811 O O . ASP A 1 101 ? 10.599 0.225 -10.922 1.00 89.62 101 ASP A O 1
ATOM 815 N N . MET A 1 102 ? 9.414 2.092 -11.326 1.00 92.06 102 MET A N 1
ATOM 816 C CA . MET A 1 102 ? 8.116 1.415 -11.322 1.00 92.06 102 MET A CA 1
ATOM 817 C C . MET A 1 102 ? 8.087 0.334 -12.402 1.00 92.06 102 MET A C 1
ATOM 819 O O . MET A 1 102 ? 8.324 0.616 -13.576 1.00 92.06 102 MET A O 1
ATOM 823 N N . GLY A 1 103 ? 7.734 -0.885 -12.009 1.00 92.81 103 GLY A N 1
ATOM 824 C CA . GLY A 1 103 ? 7.518 -1.982 -12.940 1.00 92.81 103 GLY A CA 1
ATOM 825 C C . GLY A 1 103 ? 6.099 -2.523 -12.846 1.00 92.81 103 GLY A C 1
ATOM 826 O O . GLY A 1 103 ? 5.116 -1.779 -12.959 1.00 92.81 103 GLY A O 1
ATOM 827 N N . ARG A 1 104 ? 5.999 -3.835 -12.668 1.00 92.50 104 ARG A N 1
ATOM 828 C CA . ARG A 1 104 ? 4.746 -4.589 -12.683 1.00 92.50 104 ARG A CA 1
ATOM 829 C C . ARG A 1 104 ? 4.580 -5.329 -11.369 1.00 92.50 104 ARG A C 1
ATOM 831 O O . ARG A 1 104 ? 5.563 -5.637 -10.705 1.00 92.50 104 ARG A O 1
ATOM 838 N N . PHE A 1 105 ? 3.353 -5.619 -10.982 1.00 90.12 105 PHE A N 1
ATOM 839 C CA . PHE A 1 105 ? 3.104 -6.527 -9.877 1.00 90.12 105 PHE A CA 1
ATOM 840 C C . PHE A 1 105 ? 1.862 -7.367 -10.143 1.00 90.12 105 PHE A C 1
ATOM 842 O O . PHE A 1 105 ? 0.992 -6.970 -10.915 1.00 90.12 105 PHE A O 1
ATOM 849 N N . GLY A 1 106 ? 1.791 -8.528 -9.508 1.00 87.75 106 GLY A N 1
ATOM 850 C CA . GLY A 1 106 ? 0.681 -9.461 -9.645 1.00 87.75 106 GLY A CA 1
ATOM 851 C C . GLY A 1 106 ? 0.262 -10.021 -8.297 1.00 87.75 106 GLY A C 1
ATOM 852 O O . GLY A 1 106 ? 1.083 -10.192 -7.394 1.00 87.75 106 GLY A O 1
ATOM 853 N N . TYR A 1 107 ? -1.028 -10.305 -8.175 1.00 86.12 107 TYR A N 1
ATOM 854 C CA . TYR A 1 107 ? -1.641 -10.909 -7.000 1.00 86.12 107 TYR A CA 1
ATOM 855 C C . TYR A 1 107 ? -1.836 -12.414 -7.236 1.00 86.12 107 TYR A C 1
ATOM 857 O O . TYR A 1 107 ? -2.814 -12.833 -7.856 1.00 86.12 107 TYR A O 1
ATOM 865 N N . GLY A 1 108 ? -0.911 -13.245 -6.750 1.00 74.25 108 GLY A N 1
ATOM 866 C CA . GLY A 1 108 ? -0.949 -14.695 -6.960 1.00 74.25 108 GLY A CA 1
ATOM 867 C C . GLY A 1 108 ? -0.981 -15.083 -8.446 1.00 74.25 108 GLY A C 1
ATOM 868 O O . GLY A 1 108 ? -0.087 -14.717 -9.201 1.00 74.25 108 GLY A O 1
ATOM 869 N N . ILE A 1 109 ? -2.010 -15.837 -8.853 1.00 66.75 109 ILE A N 1
ATOM 870 C CA . ILE A 1 109 ? -2.210 -16.322 -10.237 1.00 66.75 109 ILE A CA 1
ATOM 871 C C . ILE A 1 109 ? -2.845 -15.241 -11.135 1.00 66.75 109 ILE A C 1
ATOM 873 O O . ILE A 1 109 ? -2.891 -15.383 -12.358 1.00 66.75 109 ILE A O 1
ATOM 877 N N . LEU A 1 110 ? -3.352 -14.150 -10.551 1.00 67.12 110 LEU A N 1
ATOM 878 C CA . LEU A 1 110 ? -3.947 -13.064 -11.323 1.00 67.12 110 LEU A CA 1
ATOM 879 C C . LEU A 1 110 ? -2.865 -12.362 -12.153 1.00 67.12 110 LEU A C 1
ATOM 881 O O . LEU A 1 110 ? -1.725 -12.212 -11.714 1.00 67.12 110 LEU A O 1
ATOM 885 N N . GLY A 1 111 ? -3.239 -11.937 -13.361 1.00 78.94 111 GLY A N 1
ATOM 886 C CA . GLY A 1 111 ? -2.324 -11.294 -14.301 1.00 78.94 111 GLY A CA 1
ATOM 887 C C . GLY A 1 111 ? -1.608 -10.074 -13.712 1.00 78.94 111 GLY A C 1
ATOM 888 O O . GLY A 1 111 ? -2.096 -9.415 -12.796 1.00 78.94 111 GLY A O 1
ATOM 889 N N . GLU A 1 112 ? -0.436 -9.765 -14.262 1.00 87.50 112 GLU A N 1
ATOM 890 C CA . GLU A 1 112 ? 0.363 -8.629 -13.811 1.00 87.50 112 GLU A CA 1
ATOM 891 C C . GLU A 1 112 ? -0.221 -7.283 -14.253 1.00 87.50 112 GLU A C 1
ATOM 893 O O . GLU A 1 112 ? -0.474 -7.056 -15.442 1.00 87.50 112 GLU A O 1
ATOM 898 N N . GLU A 1 113 ? -0.287 -6.339 -13.318 1.00 90.12 113 GLU A N 1
ATOM 899 C CA . GLU A 1 113 ? -0.644 -4.946 -13.555 1.00 90.12 113 GLU A CA 1
ATOM 900 C C . GLU A 1 113 ? 0.562 -4.013 -13.389 1.00 90.12 113 GLU A C 1
ATOM 902 O O . GLU A 1 113 ? 1.554 -4.327 -12.732 1.00 90.12 113 GLU A O 1
ATOM 907 N N . TYR A 1 114 ? 0.488 -2.821 -13.979 1.00 91.25 114 TYR A N 1
ATOM 908 C CA . TYR A 1 114 ? 1.511 -1.797 -13.780 1.00 91.25 114 TYR A CA 1
ATOM 909 C C . TYR A 1 114 ? 1.382 -1.158 -12.394 1.00 91.25 114 TYR A C 1
ATOM 911 O O . TYR A 1 114 ? 0.300 -0.703 -12.014 1.00 91.25 114 TYR A O 1
ATOM 919 N N . MET A 1 115 ? 2.503 -1.010 -11.676 1.00 93.12 115 MET A N 1
ATOM 920 C CA . MET A 1 115 ? 2.538 -0.333 -10.367 1.00 93.12 115 MET A CA 1
ATOM 921 C C . MET A 1 115 ? 1.961 1.092 -10.426 1.00 93.12 115 MET A C 1
ATOM 923 O O . MET A 1 115 ? 1.318 1.552 -9.484 1.00 93.12 115 MET A O 1
ATOM 927 N N . SER A 1 116 ? 2.128 1.778 -11.560 1.00 90.12 116 SER A N 1
ATOM 928 C CA . SER A 1 116 ? 1.608 3.131 -11.799 1.00 90.12 116 SER A CA 1
ATOM 929 C C . SER A 1 116 ? 0.079 3.235 -11.726 1.00 90.12 116 SER A C 1
ATOM 931 O O . SER A 1 116 ? -0.441 4.311 -11.436 1.00 90.12 116 SER A O 1
ATOM 933 N N . LYS A 1 117 ? -0.662 2.136 -11.922 1.00 86.69 117 LYS A N 1
ATOM 934 C CA . LYS A 1 117 ? -2.127 2.113 -11.769 1.00 86.69 117 LYS A CA 1
ATOM 935 C C . LYS A 1 117 ? -2.561 2.317 -10.309 1.00 86.69 117 LYS A C 1
ATOM 937 O O . LYS A 1 117 ? -3.631 2.874 -10.066 1.00 86.69 117 LYS A O 1
ATOM 942 N N . TYR A 1 118 ? -1.706 1.936 -9.358 1.00 88.12 118 TYR A N 1
ATOM 943 C CA . TYR A 1 118 ? -1.951 1.994 -7.911 1.00 88.12 118 TYR A CA 1
ATOM 944 C C . TYR A 1 118 ? -1.257 3.179 -7.232 1.00 88.12 118 TYR A C 1
ATOM 946 O O . TYR A 1 118 ? -1.380 3.374 -6.026 1.00 88.12 118 TYR A O 1
ATOM 954 N N . LEU A 1 119 ? -0.537 3.991 -8.005 1.00 89.88 119 LEU A N 1
ATOM 955 C CA . LEU A 1 119 ? 0.081 5.224 -7.548 1.00 89.88 119 LEU A CA 1
ATOM 956 C C . LEU A 1 119 ? -0.440 6.372 -8.403 1.00 89.88 119 LEU A C 1
ATOM 958 O O . LEU A 1 119 ? 0.114 6.679 -9.455 1.00 89.88 119 LEU A O 1
ATOM 962 N N . ARG A 1 120 ? -1.521 7.017 -7.958 1.00 92.69 120 ARG A N 1
ATOM 963 C CA . ARG A 1 120 ? -2.112 8.156 -8.675 1.00 92.69 120 ARG A CA 1
ATOM 964 C C . ARG A 1 120 ? -2.226 9.365 -7.772 1.00 92.69 120 ARG A C 1
ATOM 966 O O . ARG A 1 120 ? -2.650 9.249 -6.627 1.00 92.69 120 ARG A O 1
ATOM 973 N N . ARG A 1 121 ? -1.918 10.551 -8.291 1.00 91.50 121 ARG A N 1
ATOM 974 C CA . ARG A 1 121 ? -2.227 11.813 -7.602 1.00 91.50 121 ARG A CA 1
ATOM 975 C C . ARG A 1 121 ? -3.519 12.423 -8.132 1.00 91.50 121 ARG A C 1
ATOM 977 O O . ARG A 1 121 ? -3.800 12.368 -9.328 1.00 91.50 121 ARG A O 1
ATOM 984 N N . SER A 1 122 ? -4.287 13.068 -7.257 1.00 87.62 122 SER A N 1
ATOM 985 C CA . SER A 1 122 ? -5.446 13.866 -7.685 1.00 87.62 122 SER A CA 1
ATOM 986 C C . SER A 1 122 ? -5.022 15.145 -8.419 1.00 87.62 122 SER A C 1
ATOM 988 O O . SER A 1 122 ? -5.688 15.576 -9.352 1.00 87.62 122 SER A O 1
ATOM 990 N N . SER A 1 123 ? -3.899 15.741 -8.014 1.00 87.94 123 SER A N 1
ATOM 991 C CA . SER A 1 123 ? -3.289 16.930 -8.620 1.00 87.94 123 SER A CA 1
ATOM 992 C C . SER A 1 123 ? -1.773 16.901 -8.416 1.00 87.94 123 SER A C 1
ATOM 994 O O . SER A 1 123 ? -1.282 16.181 -7.546 1.00 87.94 123 SER A O 1
ATOM 996 N N . GLN A 1 124 ? -1.022 17.703 -9.174 1.00 84.12 124 GLN A N 1
ATOM 997 C CA . GLN A 1 124 ? 0.443 17.760 -9.056 1.00 84.12 124 GLN A CA 1
ATOM 998 C C . GLN A 1 124 ? 0.912 18.192 -7.655 1.00 84.12 124 GLN A C 1
ATOM 1000 O O . GLN A 1 124 ? 1.935 17.714 -7.171 1.00 84.12 124 GLN A O 1
ATOM 1005 N N . THR A 1 125 ? 0.129 19.040 -6.982 1.00 87.44 125 THR A N 1
ATOM 1006 C CA . THR A 1 125 ? 0.401 19.547 -5.628 1.00 87.44 125 THR A CA 1
ATOM 1007 C C . THR A 1 125 ? -0.083 18.622 -4.510 1.00 87.44 125 THR A C 1
ATOM 1009 O O . THR A 1 125 ? 0.245 18.844 -3.346 1.00 87.44 125 THR A O 1
ATOM 1012 N N . SER A 1 126 ? -0.868 17.587 -4.825 1.00 89.31 126 SER A N 1
ATOM 1013 C CA . SER A 1 126 ? -1.412 16.678 -3.819 1.00 89.31 126 SER A CA 1
ATOM 1014 C C . SER A 1 126 ? -0.336 15.727 -3.303 1.00 89.31 126 SER A C 1
ATOM 1016 O O . SER A 1 126 ? 0.296 14.998 -4.068 1.00 89.31 126 SER A O 1
ATOM 1018 N N . SER A 1 127 ? -0.174 15.685 -1.981 1.00 90.69 127 SER A N 1
ATOM 1019 C CA . SER A 1 127 ? 0.660 14.692 -1.296 1.00 90.69 127 SER A CA 1
ATOM 1020 C C . SER A 1 127 ? -0.046 13.345 -1.108 1.00 90.69 127 SER A C 1
ATOM 1022 O O . SER A 1 127 ? 0.587 12.384 -0.669 1.00 90.69 127 SER A O 1
ATOM 1024 N N . SER A 1 128 ? -1.348 13.274 -1.416 1.00 94.12 128 SER A N 1
ATOM 1025 C CA . SER A 1 128 ? -2.139 12.052 -1.289 1.00 94.12 128 SER A CA 1
ATOM 1026 C C . SER A 1 128 ? -1.987 11.164 -2.518 1.00 94.12 128 SER A C 1
ATOM 1028 O O . SER A 1 128 ? -2.061 11.651 -3.649 1.00 94.12 128 SER A O 1
ATOM 1030 N N . ILE A 1 129 ? -1.838 9.862 -2.286 1.00 95.00 129 ILE A N 1
ATOM 1031 C CA . ILE A 1 129 ? -1.749 8.847 -3.337 1.00 95.00 129 ILE A CA 1
ATOM 1032 C C . ILE A 1 129 ? -2.990 7.972 -3.306 1.00 95.00 129 ILE A C 1
ATOM 1034 O O . ILE A 1 129 ? -3.311 7.398 -2.273 1.00 95.00 129 ILE A O 1
ATOM 1038 N N . TYR A 1 130 ? -3.667 7.885 -4.442 1.00 95.25 130 TYR A N 1
ATOM 1039 C CA . TYR A 1 130 ? -4.920 7.177 -4.638 1.00 95.25 130 TYR A CA 1
ATOM 1040 C C . TYR A 1 130 ? -4.680 5.832 -5.311 1.00 95.25 130 TYR A C 1
ATOM 1042 O O . TYR A 1 130 ? -3.880 5.735 -6.248 1.00 95.25 130 TYR A O 1
ATOM 1050 N N . PHE A 1 131 ? -5.450 4.837 -4.888 1.00 94.62 131 PHE A N 1
ATOM 1051 C CA . PHE A 1 131 ? -5.518 3.519 -5.502 1.00 94.62 131 PHE A CA 1
ATOM 1052 C C . PHE A 1 131 ? -6.951 2.986 -5.437 1.00 94.62 131 PHE A C 1
ATOM 1054 O O . PHE A 1 131 ? -7.745 3.403 -4.595 1.00 94.62 131 PHE A O 1
ATOM 1061 N N . THR A 1 132 ? -7.278 2.069 -6.339 1.00 93.19 132 THR A N 1
ATOM 1062 C CA . THR A 1 132 ? -8.545 1.332 -6.325 1.00 93.19 132 THR A CA 1
ATOM 1063 C C . THR A 1 132 ? -8.224 -0.095 -5.897 1.00 93.19 132 THR A C 1
ATOM 1065 O O . THR A 1 132 ? -7.339 -0.709 -6.491 1.00 93.19 132 THR A O 1
ATOM 1068 N N . ALA A 1 133 ? -8.865 -0.586 -4.836 1.00 90.88 133 ALA A N 1
ATOM 1069 C CA . ALA A 1 133 ? -8.675 -1.963 -4.379 1.00 90.88 133 ALA A CA 1
ATOM 1070 C C . ALA A 1 133 ? -9.521 -2.938 -5.216 1.00 90.88 133 ALA A C 1
ATOM 1072 O O . ALA A 1 133 ? -10.334 -2.514 -6.039 1.00 90.88 133 ALA A O 1
ATOM 1073 N N . GLN A 1 134 ? -9.361 -4.246 -4.995 1.00 86.81 134 GLN A N 1
ATOM 1074 C CA . GLN A 1 134 ? -10.088 -5.271 -5.760 1.00 86.81 134 GLN A CA 1
ATOM 1075 C C . GLN A 1 134 ? -11.607 -5.258 -5.527 1.00 86.81 134 GLN A C 1
ATOM 1077 O O . GLN A 1 134 ? -12.360 -5.829 -6.306 1.00 86.81 134 GLN A O 1
ATOM 1082 N N . ASN A 1 135 ? -12.068 -4.592 -4.468 1.00 88.00 135 ASN A N 1
ATOM 1083 C CA . ASN A 1 135 ? -13.485 -4.379 -4.176 1.00 88.00 135 ASN A CA 1
ATOM 1084 C C . ASN A 1 135 ? -14.091 -3.162 -4.911 1.00 88.00 135 ASN A C 1
ATOM 1086 O O . ASN A 1 135 ? -15.142 -2.671 -4.496 1.00 88.00 135 ASN A O 1
ATOM 1090 N N . ASP A 1 136 ? -13.395 -2.630 -5.921 1.00 91.00 136 ASP A N 1
ATOM 1091 C CA . ASP A 1 136 ? -13.738 -1.434 -6.702 1.00 91.00 136 ASP A CA 1
ATOM 1092 C C . ASP A 1 136 ? -13.885 -0.133 -5.893 1.00 91.00 136 ASP A C 1
ATOM 1094 O O . ASP A 1 136 ? -14.278 0.909 -6.428 1.00 91.00 136 ASP A O 1
ATOM 1098 N N . ARG A 1 137 ? -13.525 -0.138 -4.604 1.00 94.19 137 ARG A N 1
ATOM 1099 C CA . ARG A 1 137 ? -13.510 1.074 -3.781 1.00 94.19 137 ARG A CA 1
ATOM 1100 C C . ARG A 1 137 ? -12.191 1.813 -3.943 1.00 94.19 137 ARG A C 1
ATOM 1102 O O . ARG A 1 137 ? -11.115 1.223 -4.057 1.00 94.19 137 ARG A O 1
ATOM 1109 N N . GLU A 1 138 ? -12.281 3.139 -3.934 1.00 95.56 138 GLU A N 1
ATOM 1110 C CA . GLU A 1 138 ? -11.117 4.014 -3.996 1.00 95.56 138 GLU A CA 1
ATOM 1111 C C . GLU A 1 138 ? -10.656 4.412 -2.590 1.00 95.56 138 GLU A C 1
ATOM 1113 O O . GLU A 1 138 ? -11.436 4.873 -1.749 1.00 95.56 138 GLU A O 1
ATOM 1118 N N . TYR A 1 139 ? -9.355 4.286 -2.366 1.00 96.69 139 TYR A N 1
ATOM 1119 C CA . TYR A 1 139 ? -8.675 4.625 -1.127 1.00 96.69 139 TYR A CA 1
ATOM 1120 C C . TYR A 1 139 ? -7.539 5.598 -1.414 1.00 96.69 139 TYR A C 1
ATOM 1122 O O . TYR A 1 139 ? -7.080 5.740 -2.553 1.00 96.69 139 TYR A O 1
ATOM 1130 N N . LYS A 1 140 ? -7.055 6.273 -0.371 1.00 96.94 140 LYS A N 1
ATOM 1131 C CA . LYS A 1 140 ? -5.875 7.128 -0.487 1.00 96.94 140 LYS A CA 1
ATOM 1132 C C . LYS A 1 140 ? -4.973 7.079 0.730 1.00 96.94 140 LYS A C 1
ATOM 1134 O O . LYS A 1 140 ? -5.445 7.207 1.855 1.00 96.94 140 LYS A O 1
ATOM 1139 N N . TRP A 1 141 ? -3.670 7.021 0.487 1.00 97.19 141 TRP A N 1
ATOM 1140 C CA . TRP A 1 141 ? -2.646 7.297 1.484 1.00 97.19 141 TRP A CA 1
ATOM 1141 C C . TRP A 1 141 ? -2.444 8.803 1.606 1.00 97.19 141 TRP A C 1
ATOM 1143 O O . TRP A 1 141 ? -2.101 9.473 0.631 1.00 97.19 141 TRP A O 1
ATOM 1153 N N . LYS A 1 142 ? -2.656 9.339 2.804 1.00 95.56 142 LYS A N 1
ATOM 1154 C CA . LYS A 1 142 ? -2.543 10.757 3.135 1.00 95.56 142 LYS A CA 1
ATOM 1155 C C . LYS A 1 142 ? -1.517 10.941 4.259 1.00 95.56 142 LYS A C 1
ATOM 1157 O O . LYS A 1 142 ? -1.732 10.438 5.360 1.00 95.56 142 LYS A O 1
ATOM 1162 N N . PRO A 1 143 ? -0.425 11.686 4.027 1.00 94.19 143 PRO A N 1
ATOM 1163 C CA . PRO A 1 143 ? 0.434 12.151 5.111 1.00 94.19 143 PRO A CA 1
ATOM 1164 C C . PRO A 1 143 ? -0.325 13.117 6.033 1.00 94.19 143 PRO A C 1
ATOM 1166 O O . PRO A 1 143 ? -0.874 14.115 5.559 1.00 94.19 143 PRO A O 1
ATOM 1169 N N . THR A 1 144 ? -0.312 12.846 7.335 1.00 91.19 144 THR A N 1
ATOM 1170 C CA . THR A 1 144 ? -0.904 13.685 8.386 1.00 91.19 144 THR A CA 1
ATOM 1171 C C . THR A 1 144 ? 0.147 13.900 9.483 1.00 91.19 144 THR A C 1
ATOM 1173 O O . THR A 1 144 ? 0.190 13.188 10.484 1.00 91.19 144 THR A O 1
ATOM 1176 N N . GLY A 1 145 ? 1.044 14.870 9.283 1.00 89.56 145 GLY A N 1
ATOM 1177 C CA . GLY A 1 145 ? 2.171 15.109 10.195 1.00 89.56 145 GLY A CA 1
ATOM 1178 C C . GLY A 1 145 ? 3.142 13.915 10.222 1.00 89.56 145 GLY A C 1
ATOM 1179 O O . GLY A 1 145 ? 3.639 13.547 9.155 1.00 89.56 145 GLY A O 1
ATOM 1180 N N . PRO A 1 146 ? 3.420 13.302 11.392 1.00 89.31 146 PRO A N 1
ATOM 1181 C CA . PRO A 1 146 ? 4.267 12.108 11.485 1.00 89.31 146 PRO A CA 1
ATOM 1182 C C . PRO A 1 146 ? 3.554 10.818 11.045 1.00 89.31 146 PRO A C 1
ATOM 1184 O O . PRO A 1 146 ? 4.196 9.779 10.902 1.00 89.31 146 PRO A O 1
ATOM 1187 N N . LEU A 1 147 ? 2.235 10.880 10.844 1.00 91.88 147 LEU A N 1
ATOM 1188 C CA . LEU A 1 147 ? 1.401 9.745 10.476 1.00 91.88 147 LEU A CA 1
ATOM 1189 C C . LEU A 1 147 ? 1.215 9.661 8.964 1.00 91.88 147 LEU A C 1
ATOM 1191 O O . LEU A 1 147 ? 1.227 10.666 8.246 1.00 91.88 147 LEU A O 1
ATOM 1195 N N . ILE A 1 148 ? 0.951 8.454 8.483 1.00 95.00 148 ILE A N 1
ATOM 1196 C CA . ILE A 1 148 ? 0.454 8.203 7.134 1.00 95.00 148 ILE A CA 1
ATOM 1197 C C . ILE A 1 148 ? -0.838 7.399 7.268 1.00 95.00 148 ILE A C 1
ATOM 1199 O O . ILE A 1 148 ? -0.823 6.267 7.732 1.00 95.00 148 ILE A O 1
ATOM 1203 N N . GLU A 1 149 ? -1.962 7.973 6.856 1.00 95.75 149 GLU A N 1
ATOM 1204 C CA . GLU A 1 149 ? -3.282 7.353 6.999 1.00 95.75 149 GLU A CA 1
ATOM 1205 C C . GLU A 1 149 ? -3.804 6.882 5.643 1.00 95.75 149 GLU A C 1
ATOM 1207 O O . GLU A 1 149 ? -3.791 7.644 4.677 1.00 95.75 149 GLU A O 1
ATOM 1212 N N . CYS A 1 150 ? -4.296 5.647 5.565 1.00 96.81 150 CYS A N 1
ATOM 1213 C CA . CYS A 1 150 ? -5.121 5.195 4.454 1.00 96.81 150 CYS A CA 1
ATOM 1214 C C . CYS A 1 150 ? -6.578 5.523 4.756 1.00 96.81 150 CYS A C 1
ATOM 1216 O O . CYS A 1 150 ? -7.119 5.071 5.765 1.00 96.81 150 CYS A O 1
ATOM 1218 N N . VAL A 1 151 ? -7.214 6.298 3.885 1.00 97.44 151 VAL A N 1
ATOM 1219 C CA . VAL A 1 151 ? -8.594 6.763 4.029 1.00 97.44 151 VAL A CA 1
ATOM 1220 C C . VAL A 1 151 ? -9.443 6.193 2.902 1.00 97.44 151 VAL A C 1
ATOM 1222 O O . VAL A 1 151 ? -9.088 6.336 1.732 1.00 97.44 151 VAL A O 1
ATOM 1225 N N . ASP A 1 152 ? -10.580 5.597 3.254 1.00 96.69 152 ASP A N 1
ATOM 1226 C CA . ASP A 1 152 ? -11.637 5.254 2.302 1.00 96.69 152 ASP A CA 1
ATOM 1227 C C . ASP A 1 152 ? -12.258 6.559 1.782 1.00 96.69 152 ASP A C 1
ATOM 1229 O O . ASP A 1 152 ? -12.720 7.404 2.558 1.00 96.69 152 ASP A O 1
ATOM 1233 N N . THR A 1 153 ? -12.221 6.773 0.466 1.00 95.88 153 THR A N 1
ATOM 1234 C CA . THR A 1 153 ? -12.668 8.041 -0.132 1.00 95.88 153 THR A CA 1
ATOM 1235 C C . THR A 1 153 ? -14.178 8.248 -0.047 1.00 95.88 153 THR A C 1
ATOM 1237 O O . THR A 1 153 ? -14.624 9.399 -0.007 1.00 95.88 153 THR A O 1
ATOM 1240 N N . HIS A 1 154 ? -14.949 7.163 0.040 1.00 94.88 154 HIS A N 1
ATOM 1241 C CA . HIS A 1 154 ? -16.398 7.191 0.159 1.00 94.88 154 HIS A CA 1
ATOM 1242 C C . HIS A 1 154 ? -16.819 7.514 1.594 1.00 94.88 154 HIS A C 1
ATOM 1244 O O . HIS A 1 154 ? -17.552 8.476 1.825 1.00 94.88 154 HIS A O 1
ATOM 1250 N N . THR A 1 155 ? -16.308 6.765 2.576 1.00 95.56 155 THR A N 1
ATOM 1251 C CA . THR A 1 155 ? -16.694 6.956 3.990 1.00 95.56 155 THR A CA 1
ATOM 1252 C C . THR A 1 155 ? -15.931 8.085 4.682 1.00 95.56 155 THR A C 1
ATOM 1254 O O . THR A 1 155 ? -16.351 8.559 5.738 1.00 95.56 155 THR A O 1
ATOM 1257 N N . ARG A 1 156 ? -14.800 8.519 4.105 1.00 95.06 156 ARG A N 1
ATOM 1258 C CA . ARG A 1 156 ? -13.849 9.498 4.668 1.00 95.06 156 ARG A CA 1
ATOM 1259 C C . ARG A 1 156 ? -13.250 9.080 6.012 1.00 95.06 156 ARG A C 1
ATOM 1261 O O . ARG A 1 156 ? -12.669 9.912 6.709 1.00 95.06 156 ARG A O 1
ATOM 1268 N N . LYS A 1 157 ? -13.363 7.802 6.372 1.00 93.94 157 LYS A N 1
ATOM 1269 C CA . LYS A 1 157 ? -12.761 7.227 7.574 1.00 93.94 157 LYS A CA 1
ATOM 1270 C C . LYS A 1 157 ? -11.425 6.588 7.217 1.00 93.94 157 LYS A C 1
ATOM 1272 O O . LYS A 1 157 ? -11.262 6.015 6.141 1.00 93.94 157 LYS A O 1
ATOM 1277 N N . TRP A 1 158 ? -10.461 6.690 8.127 1.00 94.19 158 TRP A N 1
ATOM 1278 C CA . TRP A 1 158 ? -9.226 5.932 7.989 1.00 94.19 158 TRP A CA 1
ATOM 1279 C C . TRP A 1 158 ? -9.505 4.444 8.213 1.00 94.19 158 TRP A C 1
ATOM 1281 O O . TRP A 1 158 ? -10.249 4.088 9.133 1.00 94.19 158 TRP A O 1
ATOM 1291 N N . VAL A 1 159 ? -8.907 3.613 7.364 1.00 93.25 159 VAL A N 1
ATOM 1292 C CA . VAL A 1 159 ? -8.943 2.145 7.417 1.00 93.25 159 VAL A CA 1
ATOM 1293 C C . VAL A 1 159 ? -7.585 1.564 7.797 1.00 93.25 159 VAL A C 1
ATOM 1295 O O . VAL A 1 159 ? -7.541 0.481 8.367 1.00 93.25 159 VAL A O 1
ATOM 1298 N N . ALA A 1 160 ? -6.497 2.306 7.554 1.00 92.44 160 ALA A N 1
ATOM 1299 C CA . ALA A 1 160 ? -5.174 1.993 8.077 1.00 92.44 160 ALA A CA 1
ATOM 1300 C C . ALA A 1 160 ? -4.398 3.255 8.479 1.00 92.44 160 ALA A C 1
ATOM 1302 O O . ALA A 1 160 ? -4.682 4.346 7.979 1.00 92.44 160 ALA A O 1
ATOM 1303 N N . ARG A 1 161 ? -3.413 3.124 9.366 1.00 91.44 161 ARG A N 1
ATOM 1304 C CA . ARG A 1 161 ? -2.561 4.222 9.832 1.00 91.44 161 ARG A CA 1
ATOM 1305 C C . ARG A 1 161 ? -1.171 3.713 10.165 1.00 91.44 161 ARG A C 1
ATOM 1307 O O . ARG A 1 161 ? -1.032 2.963 11.113 1.00 91.44 161 ARG A O 1
ATOM 1314 N N . TYR A 1 162 ? -0.166 4.213 9.463 1.00 90.12 162 TYR A N 1
ATOM 1315 C CA . TYR A 1 162 ? 1.249 4.017 9.745 1.00 90.12 162 TYR A CA 1
ATOM 1316 C C . TYR A 1 162 ? 1.801 5.159 10.611 1.00 90.12 162 TYR A C 1
ATOM 1318 O O . TYR A 1 162 ? 1.596 6.334 10.289 1.00 90.12 162 TYR A O 1
ATOM 1326 N N . ASP A 1 163 ? 2.538 4.824 11.666 1.00 87.69 163 ASP A N 1
ATOM 1327 C CA . ASP A 1 163 ? 3.230 5.754 12.554 1.00 87.69 163 ASP A CA 1
ATOM 1328 C C . ASP A 1 163 ? 4.707 5.360 12.699 1.00 87.69 163 ASP A C 1
ATOM 1330 O O . ASP A 1 163 ? 5.060 4.337 13.289 1.00 87.69 163 ASP A O 1
ATOM 1334 N N . ALA A 1 164 ? 5.579 6.210 12.153 1.00 85.38 164 ALA A N 1
ATOM 1335 C CA . ALA A 1 164 ? 7.027 6.021 12.181 1.00 85.38 164 ALA A CA 1
ATOM 1336 C C . ALA A 1 164 ? 7.665 6.319 13.547 1.00 85.38 164 ALA A C 1
ATOM 1338 O O . ALA A 1 164 ? 8.862 6.095 13.706 1.00 85.38 164 ALA A O 1
ATOM 1339 N N . ARG A 1 165 ? 6.916 6.900 14.494 1.00 86.06 165 ARG A N 1
ATOM 1340 C CA . ARG A 1 165 ? 7.456 7.339 15.791 1.00 86.06 165 ARG A CA 1
ATOM 1341 C C . ARG A 1 165 ? 7.599 6.200 16.792 1.00 86.06 165 ARG A C 1
ATOM 1343 O O . ARG A 1 165 ? 8.336 6.355 17.761 1.00 86.06 165 ARG A O 1
ATOM 1350 N N . TYR A 1 166 ? 6.890 5.094 16.588 1.00 75.88 166 TYR A N 1
ATOM 1351 C CA . TYR A 1 166 ? 7.074 3.909 17.413 1.00 75.88 166 TYR A CA 1
ATOM 1352 C C . TYR A 1 166 ? 8.431 3.256 17.132 1.00 75.88 166 TYR A C 1
ATOM 1354 O O . TYR A 1 166 ? 8.954 3.316 16.018 1.00 75.88 166 TYR A O 1
ATOM 1362 N N . ALA A 1 167 ? 8.985 2.624 18.165 1.00 77.19 167 ALA A N 1
ATOM 1363 C CA . ALA A 1 167 ? 10.195 1.821 18.096 1.00 77.19 167 ALA A CA 1
ATOM 1364 C C . ALA A 1 167 ? 9.834 0.367 18.468 1.00 77.19 167 ALA A C 1
ATOM 1366 O O . ALA A 1 167 ? 9.749 0.054 19.656 1.00 77.19 167 ALA A O 1
ATOM 1367 N N . PRO A 1 168 ? 9.572 -0.507 17.484 1.00 74.50 168 PRO A N 1
ATOM 1368 C CA . PRO A 1 168 ? 9.726 -0.269 16.050 1.00 74.50 168 PRO A CA 1
ATOM 1369 C C . PRO A 1 168 ? 8.431 0.338 15.431 1.00 74.50 168 PRO A C 1
ATOM 1371 O O . PRO A 1 168 ? 7.418 0.397 16.137 1.00 74.50 168 PRO A O 1
ATOM 1374 N N . PRO A 1 169 ? 8.447 0.888 14.191 1.00 77.25 169 PRO A N 1
ATOM 1375 C CA . PRO A 1 169 ? 7.286 1.572 13.596 1.00 77.25 169 PRO A CA 1
ATOM 1376 C C . PRO A 1 169 ? 6.008 0.729 13.661 1.00 77.25 169 PRO A C 1
ATOM 1378 O O . PRO A 1 169 ? 6.094 -0.489 13.734 1.00 77.25 169 PRO A O 1
ATOM 1381 N N . GLN A 1 170 ? 4.811 1.319 13.568 1.00 79.31 170 GLN A N 1
ATOM 1382 C CA . GLN A 1 170 ? 3.552 0.546 13.646 1.00 79.31 170 GLN A CA 1
ATOM 1383 C C . GLN A 1 170 ? 2.524 0.945 12.582 1.00 79.31 170 GLN A C 1
ATOM 1385 O O . GLN A 1 170 ? 2.488 2.098 12.159 1.00 79.31 170 GLN A O 1
ATOM 1390 N N . MET A 1 171 ? 1.686 0.006 12.134 1.00 82.75 171 MET A N 1
ATOM 1391 C CA . MET A 1 171 ? 0.517 0.238 11.287 1.00 82.75 171 MET A CA 1
ATOM 1392 C C . MET A 1 171 ? -0.726 -0.341 11.900 1.00 82.75 171 MET A C 1
ATOM 1394 O O . MET A 1 171 ? -0.895 -1.538 11.975 1.00 82.75 171 MET A O 1
ATOM 1398 N N . GLN A 1 172 ? -1.687 0.499 12.203 1.00 83.50 172 GLN A N 1
ATOM 1399 C CA . GLN A 1 172 ? -2.990 0.060 12.664 1.00 83.50 172 GLN A CA 1
ATOM 1400 C C . GLN A 1 172 ? -3.910 -0.163 11.470 1.00 83.50 172 GLN A C 1
ATOM 1402 O O . GLN A 1 172 ? -3.951 0.694 10.591 1.00 83.50 172 GLN A O 1
ATOM 1407 N N . ILE A 1 173 ? -4.664 -1.265 11.430 1.00 84.12 173 ILE A N 1
ATOM 1408 C CA . ILE A 1 173 ? -5.696 -1.523 10.416 1.00 84.12 173 ILE A CA 1
ATOM 1409 C C . ILE A 1 173 ? -7.022 -1.795 11.134 1.00 84.12 173 ILE A C 1
ATOM 1411 O O . ILE A 1 173 ? -7.105 -2.606 12.054 1.00 84.12 173 ILE A O 1
ATOM 1415 N N . LYS A 1 174 ? -8.083 -1.094 10.733 1.00 84.94 174 LYS A N 1
ATOM 1416 C CA . LYS A 1 174 ? -9.439 -1.353 11.242 1.00 84.94 174 LYS A CA 1
ATOM 1417 C C . LYS A 1 174 ? -10.033 -2.597 10.605 1.00 84.94 174 LYS A C 1
ATOM 1419 O O . LYS A 1 174 ? -9.655 -2.915 9.484 1.00 84.94 174 LYS A O 1
ATOM 1424 N N . GLY A 1 175 ? -11.050 -3.187 11.239 1.00 80.81 175 GLY A N 1
ATOM 1425 C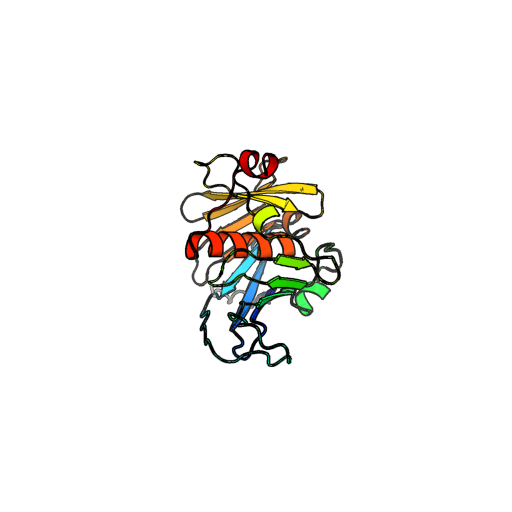 CA . GLY A 1 175 ? -11.840 -4.295 10.678 1.00 80.81 175 GLY A CA 1
ATOM 1426 C C . GLY A 1 175 ? -12.148 -4.153 9.178 1.00 80.81 175 GLY A C 1
ATOM 1427 O O . GLY A 1 175 ? -11.778 -5.018 8.391 1.00 80.81 175 GLY A O 1
ATOM 1428 N N . ASP A 1 176 ? -12.696 -3.009 8.751 1.00 81.50 176 ASP A N 1
ATOM 1429 C C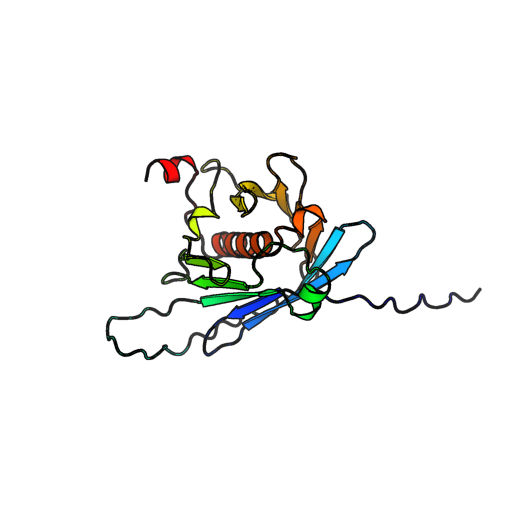A . ASP A 1 176 ? -13.008 -2.741 7.333 1.00 81.50 176 ASP A CA 1
ATOM 1430 C C . ASP A 1 176 ? -11.778 -2.760 6.402 1.00 81.50 176 ASP A C 1
ATOM 1432 O O . ASP A 1 176 ? -11.894 -3.048 5.211 1.00 81.50 176 ASP A O 1
ATOM 1436 N N . GLY A 1 177 ? -10.599 -2.426 6.928 1.00 85.56 177 GLY A N 1
ATOM 1437 C CA . GLY A 1 177 ? -9.329 -2.462 6.209 1.00 85.56 177 GLY A CA 1
ATOM 1438 C C . GLY A 1 177 ? -8.701 -3.853 6.153 1.00 85.56 177 GLY A C 1
ATOM 1439 O O . GLY A 1 177 ? -7.914 -4.111 5.245 1.00 85.56 177 GLY A O 1
ATOM 1440 N N . VAL A 1 178 ? -9.055 -4.767 7.066 1.00 82.69 178 VAL A N 1
ATOM 1441 C CA . VAL A 1 178 ? -8.495 -6.130 7.075 1.00 82.69 178 VAL A CA 1
ATOM 1442 C C . VAL A 1 178 ? -8.851 -6.858 5.775 1.00 82.69 178 VAL A C 1
ATOM 1444 O O . VAL A 1 178 ? -7.998 -7.517 5.191 1.00 82.69 178 VAL A O 1
ATOM 1447 N N . LEU A 1 179 ? -10.059 -6.642 5.242 1.00 82.69 179 LEU A N 1
ATOM 1448 C CA . LEU A 1 179 ? -10.518 -7.238 3.977 1.00 82.69 179 LEU A CA 1
ATOM 1449 C C . LEU A 1 179 ? -9.651 -6.888 2.755 1.00 82.69 179 LEU A C 1
ATOM 1451 O O . LEU A 1 179 ? -9.698 -7.613 1.765 1.00 82.69 179 LEU A O 1
ATOM 1455 N N . ILE A 1 180 ? -8.884 -5.797 2.826 1.00 87.12 180 ILE A N 1
ATOM 1456 C CA 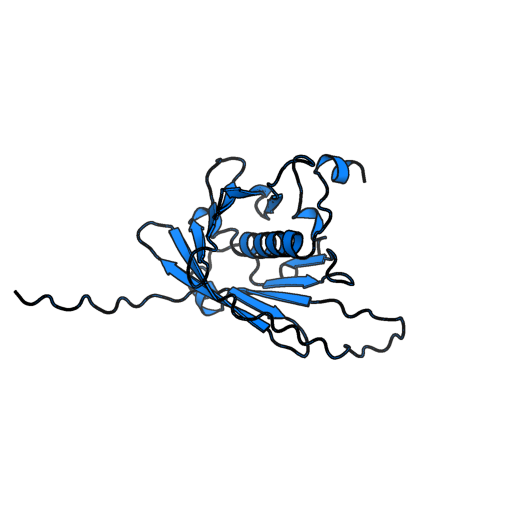. ILE A 1 180 ? -7.977 -5.316 1.771 1.00 87.12 180 ILE A CA 1
ATOM 1457 C C . ILE A 1 180 ? -6.529 -5.220 2.275 1.00 87.12 180 ILE A C 1
ATOM 1459 O O . ILE A 1 180 ? -5.744 -4.393 1.806 1.00 87.12 180 ILE A O 1
ATOM 1463 N N . CYS A 1 181 ? -6.175 -6.007 3.296 1.00 86.12 181 CYS A N 1
ATOM 1464 C CA . CYS A 1 181 ? -4.889 -5.897 3.981 1.00 86.12 181 CYS A CA 1
ATOM 1465 C C . CYS A 1 181 ? -3.704 -6.054 3.022 1.00 86.12 181 CYS A C 1
ATOM 1467 O O . CYS A 1 181 ? -2.749 -5.285 3.098 1.00 86.12 181 CYS A O 1
ATOM 1469 N N . THR A 1 182 ? -3.771 -6.996 2.078 1.00 84.56 182 THR A N 1
ATOM 1470 C CA . THR A 1 182 ? -2.686 -7.223 1.120 1.00 84.56 182 THR A CA 1
ATOM 1471 C C . THR A 1 182 ? -2.502 -6.000 0.226 1.00 84.56 182 THR A C 1
ATOM 1473 O O . THR A 1 182 ? -1.378 -5.534 0.041 1.00 84.56 182 THR A O 1
ATOM 1476 N N . GLU A 1 183 ? -3.587 -5.412 -0.277 1.00 90.00 183 GLU A N 1
ATOM 1477 C CA . GLU A 1 183 ? -3.531 -4.181 -1.066 1.00 90.00 183 GLU A CA 1
ATOM 1478 C C . GLU A 1 183 ? -3.025 -2.991 -0.248 1.00 90.00 183 GLU A C 1
ATOM 1480 O O . GLU A 1 183 ? -2.232 -2.198 -0.762 1.00 90.00 183 GLU A O 1
ATOM 1485 N N . LEU A 1 184 ? -3.410 -2.875 1.028 1.00 91.06 184 LEU A N 1
ATOM 1486 C CA . LEU A 1 184 ? -2.860 -1.863 1.933 1.00 91.06 184 LEU A CA 1
ATOM 1487 C C . LEU A 1 184 ? -1.343 -2.010 2.054 1.00 91.06 184 LEU A C 1
ATOM 1489 O O . LEU A 1 184 ? -0.623 -1.029 1.882 1.00 91.06 184 LEU A O 1
ATOM 1493 N N . MET A 1 185 ? -0.850 -3.226 2.273 1.00 89.19 185 MET A N 1
ATOM 1494 C CA . MET A 1 185 ? 0.581 -3.488 2.414 1.00 89.19 185 MET A CA 1
ATOM 1495 C C . MET A 1 185 ? 1.359 -3.205 1.125 1.00 89.19 185 MET A C 1
ATOM 1497 O O . MET A 1 185 ? 2.384 -2.521 1.168 1.00 89.19 185 MET A O 1
ATOM 1501 N N . VAL A 1 186 ? 0.853 -3.653 -0.028 1.00 89.56 186 VAL A N 1
ATOM 1502 C CA . VAL A 1 186 ? 1.464 -3.383 -1.341 1.00 89.56 186 VAL A CA 1
ATOM 1503 C C . VAL A 1 186 ? 1.501 -1.887 -1.624 1.00 89.56 186 VAL A C 1
ATOM 1505 O O . VAL A 1 186 ? 2.552 -1.335 -1.946 1.00 89.56 186 VAL A O 1
ATOM 1508 N N . THR A 1 187 ? 0.367 -1.202 -1.493 1.00 93.25 187 THR A N 1
ATOM 1509 C CA . THR A 1 187 ? 0.269 0.221 -1.844 1.00 93.25 187 THR A CA 1
ATOM 1510 C C . THR A 1 187 ? 1.023 1.111 -0.864 1.00 93.25 187 THR A C 1
ATOM 1512 O O . THR A 1 187 ? 1.624 2.097 -1.290 1.00 93.25 187 THR A O 1
ATOM 1515 N N . TRP A 1 188 ? 1.076 0.746 0.420 1.00 92.81 188 TRP A N 1
ATOM 1516 C CA . TRP A 1 188 ? 1.948 1.394 1.397 1.00 92.81 188 TRP A CA 1
ATOM 1517 C C . TRP A 1 188 ? 3.421 1.216 1.025 1.00 92.81 188 TRP A C 1
ATOM 1519 O O . TRP A 1 188 ? 4.160 2.200 0.967 1.00 92.81 188 TRP A O 1
ATOM 1529 N N . TYR A 1 189 ? 3.845 -0.009 0.701 1.00 90.44 189 TYR A N 1
ATOM 1530 C CA . TYR A 1 189 ? 5.222 -0.285 0.294 1.00 90.44 189 TYR A CA 1
ATOM 1531 C C . TYR A 1 189 ? 5.611 0.519 -0.952 1.00 90.44 189 TYR A C 1
ATOM 1533 O O . TYR A 1 189 ? 6.655 1.177 -0.976 1.00 90.44 189 TYR A O 1
ATOM 1541 N N . LEU A 1 190 ? 4.741 0.542 -1.965 1.00 91.62 190 LEU A N 1
ATOM 1542 C CA . LEU A 1 190 ? 4.923 1.355 -3.166 1.00 91.62 190 LEU A CA 1
ATOM 1543 C C . LEU A 1 190 ? 4.985 2.852 -2.836 1.00 91.62 190 LEU A C 1
ATOM 1545 O O . LEU A 1 190 ? 5.844 3.556 -3.359 1.00 91.62 190 LEU A O 1
ATOM 1549 N N . PHE A 1 191 ? 4.130 3.348 -1.939 1.00 92.44 191 PHE A N 1
ATOM 1550 C CA . PHE A 1 191 ? 4.135 4.749 -1.517 1.00 92.44 191 PHE A CA 1
ATOM 1551 C C . PHE A 1 191 ? 5.440 5.157 -0.822 1.00 92.44 191 PHE A C 1
ATOM 1553 O O . PHE A 1 191 ? 6.011 6.210 -1.130 1.00 92.44 191 PHE A O 1
ATOM 1560 N N . MET A 1 192 ? 5.926 4.328 0.102 1.00 90.12 192 MET A N 1
ATOM 1561 C CA . MET A 1 192 ? 7.168 4.579 0.835 1.00 90.12 192 MET A CA 1
ATOM 1562 C C . MET A 1 192 ? 8.375 4.581 -0.105 1.00 90.12 192 MET A C 1
ATOM 1564 O O . MET A 1 192 ? 9.214 5.486 -0.044 1.00 90.12 192 MET A O 1
ATOM 1568 N N . ASN A 1 193 ? 8.428 3.626 -1.032 1.00 88.50 193 ASN A N 1
ATOM 1569 C CA . ASN A 1 193 ? 9.504 3.548 -2.013 1.00 88.50 193 ASN A CA 1
ATOM 1570 C C . ASN A 1 193 ? 9.426 4.650 -3.071 1.00 88.50 193 ASN A C 1
ATOM 1572 O O . ASN A 1 193 ? 10.458 5.202 -3.435 1.00 88.50 193 ASN A O 1
ATOM 1576 N N . ALA A 1 194 ? 8.231 5.075 -3.483 1.00 90.31 194 ALA A N 1
ATOM 1577 C CA . ALA A 1 194 ? 8.078 6.202 -4.398 1.00 90.31 194 ALA A CA 1
ATOM 1578 C C . ALA A 1 194 ? 8.685 7.495 -3.831 1.00 90.31 194 ALA A C 1
ATOM 1580 O O . ALA A 1 194 ? 9.300 8.269 -4.565 1.00 90.31 194 ALA A O 1
ATOM 1581 N N . LYS A 1 195 ? 8.558 7.718 -2.513 1.00 86.56 195 LYS A N 1
ATOM 1582 C CA . LYS A 1 195 ? 9.239 8.824 -1.821 1.00 86.56 195 LYS A CA 1
ATOM 1583 C C . LYS A 1 195 ? 10.755 8.626 -1.795 1.00 86.56 195 LYS A C 1
ATOM 1585 O O . LYS A 1 195 ? 11.487 9.553 -2.131 1.00 86.56 195 LYS A O 1
ATOM 1590 N N . LYS A 1 196 ? 11.216 7.430 -1.413 1.00 88.19 196 LYS A N 1
ATOM 1591 C CA . LYS A 1 196 ? 12.644 7.086 -1.300 1.00 88.19 196 LYS A CA 1
ATOM 1592 C C . LYS A 1 196 ? 13.384 7.211 -2.637 1.00 88.19 196 LYS A C 1
ATOM 1594 O O . LYS A 1 196 ? 14.465 7.790 -2.686 1.00 88.19 196 LYS A O 1
ATOM 1599 N N . TRP A 1 197 ? 12.791 6.702 -3.712 1.00 89.56 197 TRP A N 1
ATOM 1600 C CA . TRP A 1 197 ? 13.367 6.656 -5.058 1.00 89.56 197 TRP A CA 1
ATOM 1601 C C . TRP A 1 197 ? 12.924 7.815 -5.959 1.00 89.56 197 TRP A C 1
ATOM 1603 O O . TRP A 1 197 ? 13.315 7.872 -7.119 1.00 89.56 197 TRP A O 1
ATOM 1613 N N . LYS A 1 198 ? 12.152 8.774 -5.425 1.00 89.75 198 LYS A N 1
ATOM 1614 C CA . LYS A 1 198 ? 11.718 10.002 -6.118 1.00 89.75 198 LYS A CA 1
ATOM 1615 C C . LYS A 1 198 ? 10.975 9.737 -7.434 1.00 89.75 198 LYS A C 1
ATOM 1617 O O . LYS A 1 198 ? 11.180 10.436 -8.425 1.00 89.75 198 LYS A O 1
ATOM 1622 N N . TRP A 1 199 ? 10.092 8.744 -7.443 1.00 90.94 199 TRP A N 1
ATOM 1623 C CA . TRP A 1 199 ? 9.308 8.410 -8.630 1.00 90.94 199 TRP A CA 1
ATOM 1624 C C . TRP A 1 199 ? 8.411 9.566 -9.085 1.00 90.94 199 TRP A C 1
ATOM 1626 O O . TRP A 1 199 ? 7.757 10.232 -8.275 1.00 90.94 199 TRP A O 1
ATOM 1636 N N . ASN A 1 200 ? 8.317 9.750 -10.404 1.00 89.44 200 ASN A N 1
ATOM 1637 C CA . ASN A 1 200 ? 7.372 10.683 -11.007 1.00 89.44 200 ASN A CA 1
ATOM 1638 C C . ASN A 1 200 ? 5.969 10.059 -11.064 1.00 89.44 200 ASN A C 1
ATOM 1640 O O . ASN A 1 200 ? 5.607 9.367 -12.018 1.00 89.44 200 ASN A O 1
ATOM 1644 N N . ILE A 1 201 ? 5.189 10.279 -10.006 1.00 90.12 201 ILE A N 1
ATOM 1645 C CA . ILE A 1 201 ? 3.812 9.793 -9.91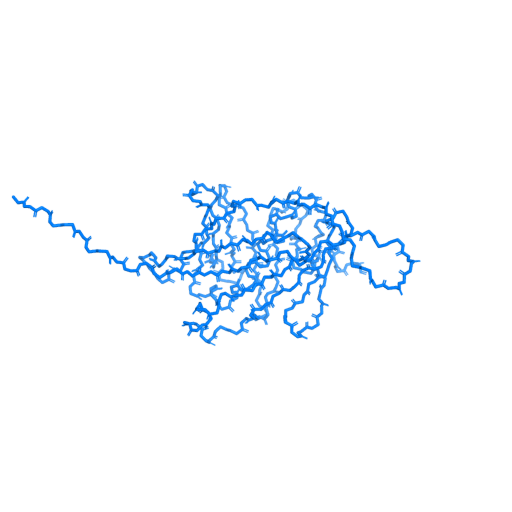7 1.00 90.12 201 ILE A CA 1
ATOM 1646 C C . ILE A 1 201 ? 2.892 10.708 -10.728 1.00 90.12 201 ILE A C 1
ATOM 1648 O O . ILE A 1 201 ? 2.679 11.866 -10.362 1.00 90.12 201 ILE A O 1
ATOM 1652 N N . LYS A 1 202 ? 2.295 10.151 -11.784 1.00 88.75 202 LYS A N 1
ATOM 1653 C CA . LYS A 1 202 ? 1.339 10.854 -12.642 1.00 88.75 202 LYS A CA 1
ATOM 1654 C C . LYS A 1 202 ? 0.037 11.183 -11.905 1.00 88.75 202 LYS A C 1
ATOM 1656 O O . LYS A 1 202 ? -0.433 10.464 -11.015 1.00 88.75 202 LYS A O 1
ATOM 1661 N N . THR A 1 203 ? -0.585 12.274 -12.320 1.00 89.75 203 THR A N 1
ATOM 1662 C CA . THR A 1 203 ? -1.949 12.625 -11.932 1.00 89.75 203 THR A CA 1
ATOM 1663 C C . THR A 1 203 ? -2.971 11.773 -12.681 1.00 89.75 203 THR A C 1
ATOM 1665 O O . THR A 1 203 ? -2.717 11.291 -13.785 1.00 89.75 203 THR A O 1
ATOM 1668 N N . ALA A 1 204 ? -4.178 11.638 -12.129 1.00 83.81 204 ALA A N 1
ATOM 1669 C CA . ALA A 1 204 ? -5.277 10.952 -12.813 1.00 83.81 204 ALA A CA 1
ATOM 1670 C C . ALA A 1 204 ? -5.585 11.558 -14.199 1.00 83.81 204 ALA A C 1
ATOM 1672 O O . ALA A 1 204 ? -5.938 10.832 -15.125 1.00 83.81 204 ALA A O 1
ATOM 1673 N N . LYS A 1 205 ? -5.413 12.878 -14.358 1.00 85.56 205 LYS A N 1
ATOM 1674 C CA . LYS A 1 205 ? -5.577 13.573 -15.643 1.00 85.56 205 LYS A CA 1
ATOM 1675 C C . LYS A 1 205 ? -4.514 13.148 -16.660 1.00 85.56 205 LYS A C 1
ATOM 1677 O O . LYS A 1 205 ? -4.862 12.850 -17.794 1.00 85.56 205 LYS A O 1
ATOM 1682 N N . GLU A 1 206 ? -3.247 13.094 -16.254 1.00 86.06 206 GLU A N 1
ATOM 1683 C CA . GLU A 1 206 ? -2.132 12.672 -17.118 1.00 86.06 206 GLU A CA 1
ATOM 1684 C C . GLU A 1 206 ? -2.233 11.194 -17.511 1.00 86.06 206 GLU A C 1
ATOM 1686 O O . GLU A 1 206 ? -1.850 10.836 -18.617 1.00 86.06 206 GLU A O 1
ATOM 1691 N N . ILE A 1 207 ? -2.768 10.341 -16.630 1.00 84.50 207 ILE A N 1
ATOM 1692 C CA . ILE A 1 207 ? -2.995 8.920 -16.934 1.00 84.50 207 ILE A CA 1
ATOM 1693 C C . ILE A 1 207 ? -4.091 8.748 -17.989 1.00 84.50 207 ILE A C 1
ATOM 1695 O O . ILE A 1 207 ? -3.947 7.907 -18.860 1.00 84.50 207 ILE A O 1
ATOM 1699 N N . ARG A 1 208 ? -5.170 9.540 -17.937 1.00 83.25 208 ARG A N 1
ATOM 1700 C CA . ARG A 1 208 ? -6.269 9.466 -18.922 1.00 83.25 208 ARG A CA 1
ATOM 1701 C C . ARG A 1 208 ? -5.899 10.011 -20.304 1.00 83.25 208 ARG A C 1
ATOM 1703 O O . ARG A 1 208 ? -6.619 9.746 -21.256 1.00 83.25 208 ARG A O 1
ATOM 1710 N N . ALA A 1 209 ? -4.855 10.831 -20.388 1.00 84.50 209 ALA A N 1
ATOM 1711 C CA . ALA A 1 209 ? -4.411 11.457 -21.630 1.00 84.50 209 ALA A CA 1
ATOM 1712 C C . ALA A 1 209 ? -3.340 10.642 -22.379 1.00 84.50 209 ALA A C 1
ATOM 1714 O O . ALA A 1 209 ? -2.974 11.028 -23.487 1.00 84.50 209 ALA A O 1
ATOM 1715 N N . ALA A 1 210 ? -2.813 9.584 -21.758 1.00 76.69 210 ALA A N 1
ATOM 1716 C CA . ALA A 1 210 ? -1.780 8.703 -22.299 1.00 76.69 210 ALA A CA 1
ATOM 1717 C C . ALA A 1 210 ? -2.398 7.401 -22.815 1.00 76.69 210 ALA A C 1
ATOM 1719 O O . ALA A 1 210 ? -1.852 6.874 -23.807 1.00 76.69 210 ALA A O 1
#

Radius of gyration: 18.71 Å; chains: 1; bounding box: 42×39×74 Å

Foldseek 3Di:
DDDDPDDDDPFDFWWKWKFWPDPDTDTWIKTWGDPDDQKTKIFTDPPDPPDDDDDDDPDPDPDDDQDWIKIKIATDPVNCVVCVVQPFARMKIATADHPRHWAWMDRPPGDIDTPLQQFADQDPPAPKGWHQFPVRWIWIFHDDDQKTFIAGPVVRDTQKMWGVPDVNTMMMGHPVCSSRVVVVVSSVVSSVVCVVSVYDRYHPVRVVVD

Sequence (210 aa):
MNHEPISNETSERLGFIFEQVGDDLNTVRFDARPEGDPVVAFAFDILAFKLSSNSLSKNVFQKHKIPTLTVQLTREPEWRSLYPELKGPEMCVLHFGPNHDMGRFGYGILGEEYMSKYLRRSSQTSSSIYFTAQNDREYKWKPTGPLIECVDTHTRKWVARYDARYAPPQMQI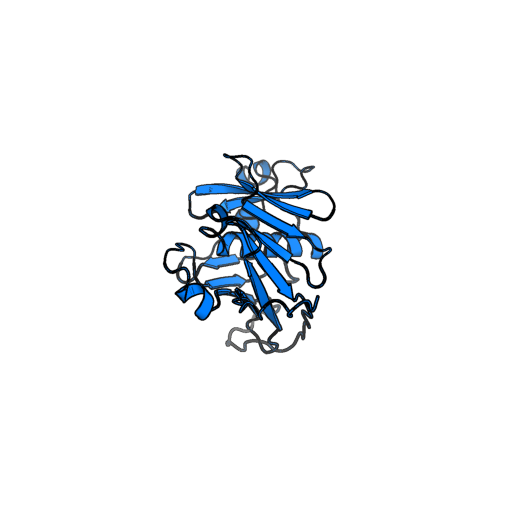KGDGVLICTELMVTWYLFMNAKKWKWNIKTAKEIRAA

Organism: NCBI:txid1419009

pLDDT: mean 71.74, std 22.92, range [26.28, 97.44]

Secondary structure (DSSP, 8-state):
---PPPP--------EEEEESSSS--EEEEEEEE-SSSEEEEEEE--------------S--S--PPPPEEEEEE-HHHHHH-TT--S-SEEEEE--GGG---EEEETTSPPEEGGGG-EESSTT---EEEE-TTS-EEEEEEETTEEEEEETTT--EEEEEETTSSS-EEEEEHHHHTTHHHHHHHHHHHHHHHHTT----BHHHHHT-

=== Feature glossary ===
The features interleaved in this record are:

— What the protein is —

Sequence gives the chain of amino acids in standard one-letter code (A=alanine, C=cysteine, …, Y=tyrosine), read N→C. It is the only feature that is directly encoded by the gene; all structural features are derived from the folded form of this sequence.

Database cross-references. InterPro integrates a dozen domain/family signature databases into unified entries with residue-range hits. GO terms attach function/process/location labels with evidence codes. CATH codes position the fold in a four-level structural taxonomy. Organism is the NCBI-taxonomy species name.

— Where its atoms are —

Atomic coordinates in PDBx/mmCIF format — the same representation the Protein Data Bank distributes. Each line of the _atom_site loop places one backbone atom in Cartesian space (units: ångströms, origin: arbitrary).

The six renders are orthographic views along the three Cartesian axes in both directions. Representation (cartoon, sticks, or surface) and color scheme (sequence-rainbow or by-chain) vary across proteins so the training set covers all the common visualization conventions.

— Local backbone conformation —

Eight-state secondary structure (DSSP): H is the canonical α-helix, G the tighter 3₁₀-helix, I the wider π-helix; E/B are β-structure, T and S are turns and bends, and '-' is everything else. DSSP derives these from the pattern of main-chain N–H···O=C hydrogen bonds, not from the sequence.

P-SEA three-state annotation labels each residue as helix, strand, or coil based purely on the geometry of the Cα trace. It serves as a fallback when the full backbone (and thus DSSP) is unavailable.

The φ/ψ torsion pair specifies the backbone conformation at each residue. φ rotates about the N–Cα bond, ψ about the Cα–C bond. Steric clashes forbid most of the (φ, ψ) plane — the allowed regions (α-helix basin, β-sheet basin, left-handed helix) are the Ramachandran-allowed regions.

— Global shape and packing —

The geometric summary reports three shape descriptors. Rg (radius of gyration) measures how spread out the Cα atoms are about their centre of mass; compact globular proteins have small Rg, elongated or unfolded ones large. Cα contacts (<8 Å, |i−j|>4) count long-range residue pairs in spatial proximity — high for tightly packed folds, near zero for rods or random coil. The bounding-box extents give the protein's footprint along x, y, z in Å.

Solvent-accessible surface area (SASA) is the area in Å² traced out by the centre of a 1.4 Å probe sphere (a water molecule) rolled over the protein's van der Waals surface (Shrake–Rupley / Lee–Richards construction). Buried residues have near-zero SASA; fully exposed residues can exceed 200 Å². The total SASA scales roughly with the number of surface residues.

The contact map is a binary N×N matrix image: pixel (i, j) is dark where Cα_i and Cα_j are within 8 Å and |i−j|>4. Because the |i−j|>4 filter removes local helical contacts, off-diagonal stripes parallel to the main diagonal indicate parallel β-sheets; stripes perpendicular to it indicate antiparallel β-sheets. The Ramachandran plot scatters every residue's (φ, ψ) pair against the sterically allowed regions. The PAE heatmap renders the predicted-aligned-error matrix.

— Structural neighborhood —

3Di is Foldseek's structural alphabet. Each residue is assigned one of twenty discrete states based on how its Cα sits relative to its spatial (not sequential) neighbors. Aligning 3Di strings finds structural homologs roughly as well as full 3D superposition, but orders of magnitude faster.

Nearest PDB neighbors are the top structural matches found by Foldseek when searching this structure against the entire Protein Data Bank. Each hit reports a TM-score (0 to 1; >0.5 almost always implies the same fold) and an E-value. These are *structural* homologs — they may share no detectable sequence similarity.

— Confidence and disorder —

For AlphaFold models, the B-factor field carries pLDDT — the model's own estimate of local accuracy on a 0–100 scale. Regions with pLDDT<50 should be treated as essentially unmodeled; they often correspond to intrinsically disordered segments.

Crystallographic B-factors measure how much each atom's electron density is smeared out, in Å². They rise in mobile loops and surface residues and fall in the buried interior. In AlphaFold models this column is repurposed to hold pLDDT instead.

Predicted aligned error is AlphaFold's pairwise confidence. Unlike pLDDT (per-residue), PAE is per-residue-pair and captures whether two parts of the structure are correctly placed relative to each other. Units are ångströms of expected positional error.